Protein AF-A0AAV5G169-F1 (afdb_monomer)

Secondary structure (DSSP, 8-state):
-HHHHHHHHTTPPP---TT-----PPPSSHHHHHHHHHHHHHHHHHHHHHHHHHHHH-TTS-HHHHHHIIIIIIIIIIIIHHHHHHIIIIIIHHHHHH-TT----HIIIIIHHHHHHHHHHHH-GGGGGGHHHHHHHHHHHHHHHHHHHHHHHHT-GGGG----PPPGGGSS-------PPPPPPP--TT--

Structure (mmCIF, N/CA/C/O backbone):
data_AF-A0AAV5G169-F1
#
_entry.id   AF-A0AAV5G169-F1
#
loop_
_atom_site.group_PDB
_atom_site.id
_atom_site.type_symbol
_atom_site.label_atom_id
_atom_site.label_alt_id
_atom_site.label_comp_id
_atom_site.label_asym_id
_atom_site.label_entity_id
_atom_site.label_seq_id
_atom_site.pdbx_PDB_ins_code
_atom_site.Cartn_x
_atom_site.Cartn_y
_atom_site.Cartn_z
_atom_site.occupancy
_atom_site.B_iso_or_equiv
_atom_site.auth_seq_id
_atom_site.auth_comp_id
_atom_site.auth_asym_id
_atom_site.auth_atom_id
_atom_site.pdbx_PDB_model_num
ATOM 1 N N . MET A 1 1 ? -11.651 7.728 3.350 1.00 81.00 1 MET A N 1
ATOM 2 C CA . MET A 1 1 ? -11.107 6.886 4.443 1.00 81.00 1 MET A CA 1
ATOM 3 C C . MET A 1 1 ? -11.179 7.582 5.790 1.00 81.00 1 MET A C 1
ATOM 5 O O . MET A 1 1 ? -11.640 6.937 6.716 1.00 81.00 1 MET A O 1
ATOM 9 N N . ASP A 1 2 ? -10.799 8.860 5.900 1.00 87.75 2 ASP A N 1
ATOM 10 C CA . ASP A 1 2 ? -10.845 9.614 7.168 1.00 87.75 2 ASP A CA 1
ATOM 11 C C . ASP A 1 2 ? -12.178 9.485 7.926 1.00 87.75 2 ASP A C 1
ATOM 13 O O . ASP A 1 2 ? -12.220 8.964 9.039 1.00 87.75 2 ASP A O 1
ATOM 17 N N . LEU A 1 3 ? -13.288 9.816 7.259 1.00 90.19 3 LEU A N 1
ATOM 18 C CA . LEU A 1 3 ? -14.629 9.703 7.835 1.00 90.19 3 LEU A CA 1
ATOM 19 C C . LEU A 1 3 ? -14.952 8.290 8.346 1.00 90.19 3 LEU A C 1
ATOM 21 O O . LEU A 1 3 ? -15.559 8.142 9.401 1.00 90.19 3 LEU A O 1
ATOM 25 N N . ALA A 1 4 ? -14.524 7.249 7.627 1.00 88.88 4 ALA A N 1
ATOM 26 C CA . ALA A 1 4 ? -14.764 5.866 8.032 1.00 88.88 4 ALA A CA 1
ATOM 27 C C . ALA A 1 4 ? -14.002 5.516 9.319 1.00 88.88 4 ALA A C 1
ATOM 29 O O . ALA A 1 4 ? -14.550 4.846 10.188 1.00 88.88 4 ALA A O 1
ATOM 30 N N . VAL A 1 5 ? -12.770 6.012 9.481 1.00 87.38 5 VAL A N 1
ATOM 31 C CA . VAL A 1 5 ? -11.992 5.834 10.716 1.00 87.38 5 VAL A CA 1
ATOM 32 C C . VAL A 1 5 ? -12.675 6.565 11.871 1.00 87.38 5 VAL A C 1
ATOM 34 O O . VAL A 1 5 ? -12.911 5.962 12.913 1.00 87.38 5 VAL A O 1
ATOM 37 N N . ARG A 1 6 ? -13.082 7.825 11.678 1.00 90.50 6 ARG A N 1
ATOM 38 C CA . ARG A 1 6 ? -13.793 8.611 12.703 1.00 90.50 6 ARG A CA 1
ATOM 39 C C . ARG A 1 6 ? -15.128 7.980 13.108 1.00 90.50 6 ARG A C 1
ATOM 41 O O . ARG A 1 6 ? -15.436 7.901 14.294 1.00 90.50 6 ARG A O 1
ATOM 48 N N . ALA A 1 7 ? -15.908 7.490 12.147 1.00 91.56 7 ALA A N 1
ATOM 49 C CA . ALA A 1 7 ? -17.153 6.777 12.418 1.00 91.56 7 ALA A CA 1
ATOM 50 C C . ALA A 1 7 ? -16.898 5.450 13.159 1.00 91.56 7 ALA A C 1
ATOM 52 O O . ALA A 1 7 ? -17.589 5.158 14.135 1.00 91.56 7 ALA A O 1
ATOM 53 N N . ALA A 1 8 ? -15.857 4.695 12.784 1.00 88.12 8 ALA A N 1
ATOM 54 C CA . ALA A 1 8 ? -15.452 3.489 13.510 1.00 88.12 8 ALA A CA 1
ATOM 55 C C . ALA A 1 8 ? -15.095 3.789 14.978 1.00 88.12 8 ALA A C 1
ATOM 57 O O . ALA A 1 8 ? -15.501 3.048 15.873 1.00 88.12 8 ALA A O 1
ATOM 58 N N . LEU A 1 9 ? -14.385 4.895 15.239 1.00 88.50 9 LEU A N 1
ATOM 59 C CA . LEU A 1 9 ? -14.029 5.327 16.597 1.00 88.50 9 LEU A CA 1
ATOM 60 C C . LEU A 1 9 ? -15.248 5.721 17.446 1.00 88.50 9 LEU A C 1
ATOM 62 O O . LEU A 1 9 ? -15.210 5.567 18.663 1.00 88.50 9 LEU A O 1
ATOM 66 N N . LYS A 1 10 ? -16.337 6.166 16.807 1.00 89.62 10 LYS A N 1
ATOM 67 C CA . LYS A 1 10 ? -17.641 6.437 17.439 1.00 89.62 10 LYS A CA 1
ATOM 68 C C . LYS A 1 10 ? -18.527 5.187 17.580 1.00 89.62 10 LYS A C 1
ATOM 70 O O . LYS A 1 10 ? -19.703 5.308 17.903 1.00 89.62 10 LYS A O 1
ATOM 75 N N . GLY A 1 11 ? -18.004 3.992 17.293 1.00 87.75 11 GLY A N 1
ATOM 76 C CA . GLY A 1 11 ? -18.730 2.729 17.458 1.00 87.75 11 GLY A CA 1
ATOM 77 C C . GLY A 1 11 ? -19.680 2.358 16.313 1.00 87.75 11 GLY A C 1
ATOM 78 O O . GLY A 1 11 ? -20.461 1.417 16.460 1.00 87.75 11 GLY A O 1
ATOM 79 N N . TRP A 1 12 ? -19.614 3.047 15.168 1.00 90.75 12 TRP A N 1
ATOM 80 C CA . TRP A 1 12 ? -20.438 2.711 14.005 1.00 90.75 12 TRP A CA 1
ATOM 81 C C . TRP A 1 12 ? -20.042 1.352 13.420 1.00 90.75 12 TRP A C 1
ATOM 83 O O . TRP A 1 12 ? -18.863 0.991 13.365 1.00 90.75 12 TRP A O 1
ATOM 93 N N . LYS A 1 13 ? -21.042 0.599 12.951 1.00 88.44 13 LYS A N 1
ATOM 94 C CA . LYS A 1 13 ? -20.857 -0.698 12.289 1.00 88.44 13 LYS A CA 1
ATOM 95 C C . LYS A 1 13 ? -21.023 -0.528 10.783 1.00 88.44 13 LYS A C 1
ATOM 97 O O . LYS A 1 13 ? -22.023 0.017 10.327 1.00 88.44 13 LYS A O 1
ATOM 102 N N . PHE A 1 14 ? -20.051 -1.014 10.018 1.00 89.62 14 PHE A N 1
ATOM 103 C CA . PHE A 1 14 ? -20.092 -0.983 8.557 1.00 89.62 14 PHE A CA 1
ATOM 104 C C . PHE A 1 14 ? -20.657 -2.298 8.025 1.00 89.62 14 PHE A C 1
ATOM 106 O O . PHE A 1 14 ? -20.202 -3.370 8.423 1.00 89.62 14 PHE A O 1
ATOM 113 N N . ILE A 1 15 ? -21.624 -2.209 7.113 1.00 91.00 15 ILE A N 1
ATOM 114 C CA . ILE A 1 15 ? -22.191 -3.355 6.398 1.00 91.00 15 ILE A CA 1
ATOM 115 C C . ILE A 1 15 ? -21.773 -3.231 4.934 1.00 91.00 15 ILE A C 1
ATOM 117 O O . ILE A 1 15 ? -22.035 -2.214 4.293 1.00 91.00 15 ILE A O 1
ATOM 121 N N . TYR A 1 16 ? -21.096 -4.254 4.410 1.00 89.06 16 TYR A N 1
ATOM 122 C CA . TYR A 1 16 ? -20.703 -4.311 3.005 1.00 89.06 16 TYR A CA 1
ATOM 123 C C . TYR A 1 16 ? -21.785 -5.022 2.187 1.00 89.06 16 TYR A C 1
ATOM 125 O O . TYR A 1 16 ? -22.049 -6.205 2.391 1.00 89.06 16 TYR A O 1
ATOM 133 N N . LEU A 1 17 ? -22.402 -4.300 1.252 1.00 89.50 17 LEU A N 1
ATOM 134 C CA . LEU A 1 17 ? -23.408 -4.832 0.334 1.00 89.50 17 LEU A CA 1
ATOM 135 C C . LEU A 1 17 ? -22.745 -5.227 -0.993 1.00 89.50 17 LEU A C 1
ATOM 137 O O . LEU A 1 17 ? -22.706 -4.436 -1.931 1.00 89.50 17 LEU A O 1
ATOM 141 N N . GLY A 1 18 ? -22.231 -6.458 -1.083 1.00 84.50 18 GLY A N 1
ATOM 142 C CA . GLY A 1 18 ? -21.546 -6.962 -2.289 1.00 84.50 18 GLY A CA 1
ATOM 143 C C . GLY A 1 18 ? -22.445 -7.139 -3.523 1.00 84.50 18 GLY A C 1
ATOM 144 O O . GLY A 1 18 ? -21.954 -7.313 -4.636 1.00 84.50 18 GLY A O 1
ATOM 145 N N . ASP A 1 19 ? -23.760 -7.079 -3.327 1.00 86.69 19 ASP A N 1
ATOM 146 C CA . ASP A 1 19 ? -24.772 -7.203 -4.376 1.00 86.69 19 ASP A CA 1
ATOM 147 C C . ASP A 1 19 ? -24.986 -5.906 -5.175 1.00 86.69 19 ASP A C 1
ATOM 149 O O . ASP A 1 19 ? -25.531 -5.945 -6.282 1.00 86.69 19 ASP A O 1
ATOM 153 N N . VAL A 1 20 ? -24.594 -4.758 -4.613 1.00 86.44 20 VAL A N 1
ATOM 154 C CA . VAL A 1 20 ? -24.803 -3.443 -5.225 1.00 86.44 20 VAL A CA 1
ATOM 155 C C . VAL A 1 20 ? -23.654 -3.147 -6.181 1.00 86.44 20 VAL A C 1
ATOM 157 O O . VAL A 1 20 ? -22.485 -3.180 -5.799 1.00 86.44 20 VAL A O 1
ATOM 160 N N . ARG A 1 21 ? -23.989 -2.842 -7.438 1.00 83.06 21 ARG A N 1
ATOM 161 C CA . ARG A 1 21 ? -23.019 -2.531 -8.491 1.00 83.06 21 ARG A CA 1
ATOM 162 C C . ARG A 1 21 ? -23.161 -1.082 -8.931 1.00 83.06 21 ARG A C 1
ATOM 164 O O . ARG A 1 21 ? -24.258 -0.620 -9.228 1.00 83.06 21 ARG A O 1
ATOM 171 N N . VAL A 1 22 ? -22.030 -0.393 -9.015 1.00 83.12 22 VAL A N 1
ATOM 172 C CA . VAL A 1 22 ? -21.933 0.990 -9.489 1.00 83.12 22 VAL A CA 1
ATOM 173 C C . VAL A 1 22 ? -20.977 1.013 -10.674 1.00 83.12 22 VAL A C 1
ATOM 175 O O . VAL A 1 22 ? -19.947 0.336 -10.647 1.00 83.12 22 VAL A O 1
ATOM 178 N N . LYS A 1 23 ? -21.322 1.764 -11.725 1.00 82.06 23 LYS A N 1
ATOM 179 C CA . LYS A 1 23 ? -20.416 1.991 -12.856 1.00 82.06 23 LYS A CA 1
ATOM 180 C C . LYS A 1 23 ? -19.175 2.727 -12.343 1.00 82.06 23 LYS A C 1
ATOM 182 O O . LYS A 1 23 ? -19.293 3.774 -11.713 1.00 82.06 23 LYS A O 1
ATOM 187 N N . SER A 1 24 ? -17.997 2.165 -12.590 1.00 79.12 24 SER A N 1
ATOM 188 C CA . SER A 1 24 ? -16.721 2.788 -12.242 1.00 79.12 24 SER A CA 1
ATOM 189 C C . SER A 1 24 ? -15.933 3.035 -13.514 1.00 79.12 24 SER A C 1
ATOM 191 O O . SER A 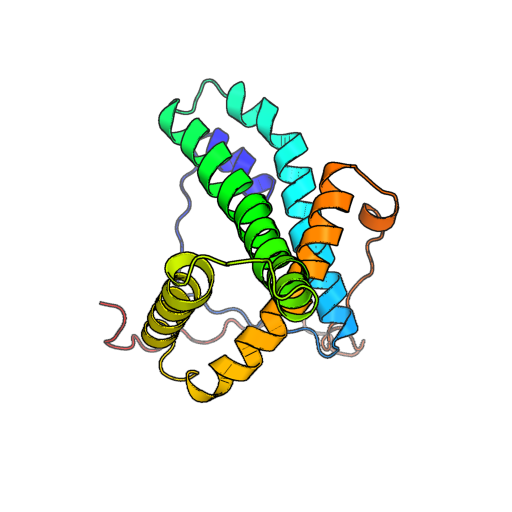1 24 ? -15.782 2.132 -14.330 1.00 79.12 24 SER A O 1
ATOM 193 N N . GLU A 1 25 ? -15.394 4.240 -13.649 1.00 81.12 25 GLU A N 1
ATOM 194 C CA . GLU A 1 25 ? -14.410 4.552 -14.680 1.00 81.12 25 GLU A CA 1
ATOM 195 C C . GLU A 1 25 ? -13.006 4.273 -14.140 1.00 81.12 25 GLU A C 1
ATOM 197 O O . GLU A 1 25 ? -12.692 4.600 -12.990 1.00 81.12 25 GLU A O 1
ATOM 202 N N . LEU A 1 26 ? -12.170 3.654 -14.970 1.00 83.00 26 LEU A N 1
ATOM 203 C CA . LEU A 1 26 ? -10.739 3.511 -14.719 1.00 83.00 26 LEU A CA 1
ATOM 204 C C . LEU A 1 26 ? -9.985 4.652 -15.421 1.00 83.00 26 LEU A C 1
ATOM 206 O O . LEU A 1 26 ? -10.486 5.183 -16.415 1.00 83.00 26 LEU A O 1
ATOM 210 N N . PRO A 1 27 ? -8.792 5.040 -14.937 1.00 85.38 27 PRO A N 1
ATOM 211 C CA . PRO A 1 27 ? -7.956 6.005 -15.641 1.00 85.38 27 PRO A CA 1
ATOM 212 C C . PRO A 1 27 ? -7.652 5.517 -17.060 1.00 85.38 27 PRO A C 1
ATOM 214 O O . PRO A 1 27 ? -7.187 4.394 -17.241 1.00 85.38 27 PRO A O 1
ATOM 217 N N . SER A 1 28 ? -7.897 6.368 -18.056 1.00 82.62 28 SER A N 1
ATOM 218 C CA . SER A 1 28 ? -7.636 6.061 -19.468 1.00 82.62 28 SER A CA 1
ATOM 219 C C . SER A 1 28 ? -6.163 6.212 -19.856 1.00 82.62 28 SER A C 1
ATOM 221 O O . SER A 1 28 ? -5.746 5.698 -20.890 1.00 82.62 28 SER A O 1
ATOM 223 N N . THR A 1 29 ? -5.365 6.900 -19.034 1.00 87.94 29 THR A N 1
ATOM 224 C CA . THR A 1 29 ? -3.937 7.140 -19.270 1.00 87.94 29 THR A CA 1
ATOM 225 C C . THR A 1 29 ? -3.085 6.620 -18.116 1.00 87.94 29 THR A C 1
ATOM 227 O O . THR A 1 29 ? -3.495 6.644 -16.950 1.00 87.94 29 THR A O 1
ATOM 230 N N . TYR A 1 30 ? -1.860 6.190 -18.435 1.00 87.62 30 TYR A N 1
ATOM 231 C CA . TYR A 1 30 ? -0.876 5.767 -17.434 1.00 87.62 30 TYR A CA 1
ATOM 232 C C . TYR A 1 30 ? -0.561 6.887 -16.435 1.00 87.62 30 TYR A C 1
ATOM 234 O O . TYR A 1 30 ? -0.518 6.656 -15.229 1.00 87.62 30 TYR A O 1
ATOM 242 N N . GLU A 1 31 ? -0.425 8.123 -16.918 1.00 86.69 31 GLU A N 1
ATOM 243 C CA . GLU A 1 31 ? -0.180 9.281 -16.058 1.00 86.69 31 GLU A CA 1
ATOM 244 C C . GLU A 1 31 ? -1.327 9.502 -15.058 1.00 86.69 31 GLU A C 1
ATOM 246 O O . GLU A 1 31 ? -1.083 9.660 -13.861 1.00 86.69 31 GLU A O 1
ATOM 251 N N . GLY A 1 32 ? -2.583 9.421 -15.515 1.00 87.38 32 GLY A N 1
ATOM 252 C CA . GLY A 1 32 ? -3.753 9.534 -14.643 1.00 87.38 32 GLY A CA 1
ATOM 253 C C . GLY A 1 32 ? -3.806 8.426 -13.589 1.00 87.38 32 GLY A C 1
ATOM 254 O O . GLY A 1 32 ? -4.150 8.680 -12.432 1.00 87.38 32 GLY A O 1
ATOM 255 N N . TYR A 1 33 ? -3.399 7.209 -13.955 1.00 89.38 33 TYR A N 1
ATOM 256 C CA . TYR A 1 33 ? -3.264 6.104 -13.010 1.00 89.38 33 TYR A CA 1
ATOM 257 C C . TYR A 1 33 ? -2.173 6.364 -11.959 1.00 89.38 33 TYR A C 1
ATOM 259 O O . TYR A 1 33 ? -2.428 6.211 -10.761 1.00 89.38 33 TYR A O 1
ATOM 267 N N . CYS A 1 34 ? -0.984 6.813 -12.368 1.00 89.81 34 CYS A N 1
ATOM 268 C CA . CYS A 1 34 ? 0.109 7.146 -11.453 1.00 89.81 34 CYS A CA 1
ATOM 26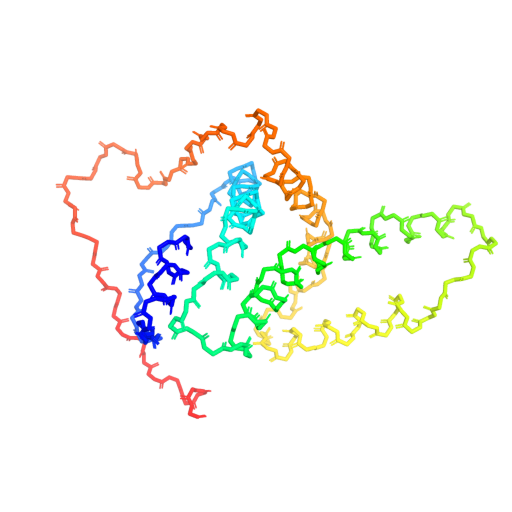9 C C . CYS A 1 34 ? -0.274 8.264 -10.478 1.00 89.81 34 CYS A C 1
ATOM 271 O O . CYS A 1 34 ? -0.019 8.144 -9.279 1.00 89.81 34 CYS A O 1
ATOM 273 N N . GLN A 1 35 ? -0.953 9.310 -10.955 1.00 88.75 35 GLN A N 1
ATOM 274 C CA . GLN A 1 35 ? -1.479 10.384 -10.107 1.00 88.75 35 GLN A CA 1
ATOM 275 C C . GLN A 1 35 ? -2.514 9.860 -9.100 1.00 88.75 35 GLN A C 1
ATOM 277 O O . GLN A 1 35 ? -2.491 10.228 -7.922 1.00 88.75 35 GLN A O 1
ATOM 282 N N . GLN A 1 36 ? -3.410 8.963 -9.522 1.00 89.00 36 GLN A N 1
ATOM 283 C CA . GLN A 1 36 ? -4.396 8.356 -8.627 1.00 89.00 36 GLN A CA 1
ATOM 284 C C . GLN A 1 36 ? -3.729 7.500 -7.542 1.00 89.00 36 GLN A C 1
ATOM 286 O O . GLN A 1 36 ? -4.071 7.612 -6.362 1.00 89.00 36 GLN A O 1
ATOM 291 N N . GLN A 1 37 ? -2.743 6.688 -7.917 1.00 90.19 37 GLN A N 1
ATOM 292 C CA . GLN A 1 37 ? -1.969 5.866 -6.986 1.00 90.19 37 GLN A CA 1
ATOM 293 C C . GLN A 1 37 ? -1.159 6.720 -6.012 1.00 90.19 37 GLN A C 1
ATOM 295 O O . GLN A 1 37 ? -1.152 6.427 -4.815 1.00 90.19 37 GLN A O 1
ATOM 300 N N . PHE A 1 38 ? -0.554 7.809 -6.496 1.00 89.69 38 PHE A N 1
ATOM 301 C CA . PHE A 1 38 ? 0.127 8.785 -5.652 1.00 89.69 38 PHE A CA 1
ATOM 302 C C . PHE A 1 38 ? -0.830 9.330 -4.591 1.00 89.69 38 PHE A C 1
ATOM 304 O O . PHE A 1 38 ? -0.545 9.234 -3.402 1.00 89.69 38 PHE A O 1
ATOM 311 N N . ARG A 1 39 ? -2.018 9.794 -4.995 1.00 88.69 39 ARG A N 1
ATOM 312 C CA . ARG A 1 39 ? -3.038 10.329 -4.078 1.00 88.69 39 ARG A CA 1
ATOM 313 C C . ARG A 1 39 ? -3.534 9.303 -3.062 1.00 88.69 39 ARG A C 1
ATOM 315 O O . ARG A 1 39 ? -3.781 9.646 -1.907 1.00 88.69 39 ARG A O 1
ATOM 322 N N . TRP A 1 40 ? -3.703 8.046 -3.466 1.00 87.88 40 TRP A N 1
ATOM 323 C CA . TRP A 1 40 ? -4.129 6.982 -2.555 1.00 87.88 40 TRP A CA 1
ATOM 324 C C . TRP A 1 40 ? -3.065 6.646 -1.515 1.00 87.88 40 TRP A C 1
ATOM 326 O O . TRP A 1 40 ? -3.391 6.501 -0.335 1.00 87.88 40 TRP A O 1
ATOM 336 N N . ALA A 1 41 ? -1.809 6.530 -1.942 1.00 89.00 41 ALA A N 1
ATOM 337 C CA . ALA A 1 41 ? -0.697 6.224 -1.056 1.00 89.00 41 ALA A CA 1
ATOM 338 C C . ALA A 1 41 ? -0.401 7.402 -0.114 1.00 89.00 41 ALA A C 1
ATOM 340 O O . ALA A 1 41 ? -0.440 7.225 1.106 1.00 89.00 41 ALA A O 1
ATOM 341 N N . SER A 1 42 ? -0.229 8.611 -0.654 1.00 89.06 42 SER A N 1
ATOM 342 C CA . SER A 1 42 ? 0.076 9.815 0.124 1.00 89.06 42 SER A CA 1
ATOM 343 C C . SER A 1 42 ? -1.060 10.201 1.074 1.00 89.06 42 SER A C 1
ATOM 345 O O . SER A 1 42 ? -0.827 10.468 2.253 1.00 89.06 42 SER A O 1
ATOM 347 N N . GLY A 1 43 ? -2.314 10.116 0.615 1.00 88.38 43 GLY A N 1
ATOM 348 C CA . GLY A 1 43 ? -3.491 10.356 1.446 1.00 88.38 43 GLY A CA 1
ATOM 349 C C . GLY A 1 43 ? -3.603 9.369 2.607 1.00 88.38 43 GLY A C 1
ATOM 350 O O . GLY A 1 43 ? -3.982 9.757 3.710 1.00 88.38 43 GLY A O 1
ATOM 351 N N . SER A 1 44 ? -3.238 8.100 2.394 1.00 86.50 44 SER A N 1
ATOM 352 C CA . SER A 1 44 ? -3.236 7.101 3.467 1.00 86.50 44 SER A CA 1
ATOM 353 C C . SER A 1 44 ? -2.120 7.321 4.494 1.00 86.50 44 SER A C 1
ATOM 355 O O . SER A 1 44 ? -2.364 7.138 5.687 1.00 86.50 44 SER A O 1
ATOM 357 N N . ALA A 1 45 ? -0.939 7.771 4.059 1.00 87.25 45 ALA A N 1
ATOM 358 C CA . ALA A 1 45 ? 0.180 8.093 4.942 1.00 87.25 45 ALA A CA 1
ATOM 359 C C . ALA A 1 45 ? -0.099 9.342 5.795 1.00 87.25 45 ALA A C 1
ATOM 361 O O . ALA A 1 45 ? 0.095 9.315 7.010 1.00 87.25 45 ALA A O 1
ATOM 362 N N . ASN A 1 46 ? -0.659 10.398 5.196 1.00 88.12 46 ASN A N 1
ATOM 363 C CA . ASN A 1 46 ? -1.074 11.578 5.955 1.00 88.12 46 ASN A CA 1
ATOM 364 C C . ASN A 1 46 ? -2.206 11.239 6.940 1.00 88.12 46 ASN A C 1
ATOM 366 O O . ASN A 1 46 ? -2.196 11.659 8.097 1.00 88.12 46 ASN A O 1
ATOM 370 N N . LEU A 1 47 ? -3.171 10.416 6.510 1.00 88.12 47 LEU A N 1
ATOM 371 C CA . LEU A 1 47 ? -4.246 9.962 7.388 1.00 88.12 47 LEU A CA 1
ATOM 372 C C . LEU A 1 47 ? -3.710 9.193 8.597 1.00 88.12 47 LEU A C 1
ATOM 374 O O . LEU A 1 47 ? -4.200 9.401 9.703 1.00 88.12 47 LEU A O 1
ATOM 378 N N . PHE A 1 48 ? -2.708 8.331 8.402 1.00 87.38 48 PHE A N 1
ATOM 379 C CA . PHE A 1 48 ? -2.043 7.644 9.505 1.00 87.38 48 PHE A CA 1
ATOM 380 C C . PHE A 1 48 ? -1.472 8.647 10.510 1.00 87.38 48 PHE A C 1
ATOM 382 O O . PHE A 1 48 ? -1.809 8.573 11.690 1.00 87.38 48 PHE A O 1
ATOM 389 N N . ARG A 1 49 ? -0.692 9.633 10.051 1.00 85.81 49 ARG A N 1
ATOM 390 C CA . ARG A 1 49 ? -0.129 10.676 10.921 1.00 85.81 49 ARG A CA 1
ATOM 391 C C . ARG A 1 49 ? -1.213 11.425 11.704 1.00 85.81 49 ARG A C 1
ATOM 393 O O . ARG A 1 49 ? -1.106 11.539 12.921 1.00 85.81 49 ARG A O 1
ATOM 400 N N . LYS A 1 50 ? -2.276 11.876 11.030 1.00 87.56 50 LYS A N 1
ATOM 401 C CA . LYS A 1 50 ? -3.369 12.647 11.652 1.00 87.56 50 LYS A CA 1
ATOM 402 C C . LYS A 1 50 ? -4.193 11.822 12.642 1.00 87.56 50 LYS A C 1
ATOM 404 O O . LYS A 1 50 ? -4.503 12.292 13.731 1.00 87.56 50 LYS A O 1
ATOM 409 N N . MET A 1 51 ? -4.532 10.586 12.284 1.00 87.69 51 MET A N 1
ATOM 410 C CA . MET A 1 51 ? -5.461 9.769 13.068 1.00 87.69 51 MET A CA 1
ATOM 411 C C . MET A 1 51 ? -4.792 8.934 14.154 1.00 87.69 51 MET A C 1
ATOM 413 O O . MET A 1 51 ? -5.498 8.461 15.038 1.00 87.69 51 MET A O 1
ATOM 417 N N . THR A 1 52 ? -3.469 8.741 14.136 1.00 87.00 52 THR A N 1
ATOM 418 C CA . THR A 1 52 ? -2.792 7.899 15.141 1.00 87.00 52 THR A CA 1
ATOM 419 C C . THR A 1 52 ? -3.082 8.385 16.559 1.00 87.00 52 THR A C 1
ATOM 421 O O . THR A 1 52 ? -3.486 7.592 17.408 1.00 87.00 52 THR A O 1
ATOM 424 N N . TRP A 1 53 ? -2.973 9.694 16.803 1.00 87.56 53 TRP A N 1
ATOM 425 C CA . TRP A 1 53 ? -3.264 10.265 18.118 1.00 87.56 53 TRP A CA 1
ATOM 426 C C . TRP A 1 53 ? -4.747 10.153 18.501 1.00 87.56 53 TRP A C 1
ATOM 428 O O . TRP A 1 53 ? -5.077 9.765 19.625 1.00 87.56 53 TRP A O 1
ATOM 438 N N . GLU A 1 54 ? -5.656 10.419 17.559 1.00 87.38 54 GLU A N 1
ATOM 439 C CA . GLU A 1 54 ? -7.102 10.291 17.783 1.00 87.38 54 GLU A CA 1
ATOM 440 C C . GLU A 1 54 ? -7.504 8.842 18.122 1.00 87.38 54 GLU A C 1
ATOM 442 O O . GLU A 1 54 ? -8.309 8.604 19.022 1.00 87.38 54 GLU A O 1
ATOM 447 N N . VAL A 1 55 ? -6.908 7.850 17.452 1.00 88.00 55 VAL A N 1
ATOM 448 C CA . VAL A 1 55 ? -7.171 6.424 17.709 1.00 88.00 55 VAL A CA 1
ATOM 449 C C . VAL A 1 55 ? -6.654 6.010 19.091 1.00 88.00 55 VAL A C 1
ATOM 451 O O . VAL A 1 55 ? -7.338 5.272 19.806 1.00 88.00 55 VAL A O 1
ATOM 454 N N . LEU A 1 56 ? -5.474 6.491 19.496 1.00 85.81 56 LEU A N 1
ATOM 455 C CA . LEU A 1 56 ? -4.902 6.195 20.813 1.00 85.81 56 LEU A CA 1
ATOM 456 C C . LEU A 1 56 ? -5.758 6.780 21.945 1.00 85.81 56 LEU A C 1
ATOM 458 O O . LEU A 1 56 ? -6.081 6.073 22.906 1.00 85.81 56 LEU A O 1
ATOM 462 N N . THR A 1 57 ? -6.200 8.029 21.797 1.00 87.12 57 THR A N 1
ATOM 463 C CA . THR A 1 57 ? -6.968 8.769 22.815 1.00 87.12 57 THR A CA 1
ATOM 464 C C . THR A 1 57 ? -8.456 8.403 22.876 1.00 87.12 57 THR A C 1
ATOM 466 O O . THR A 1 57 ? -9.115 8.682 23.880 1.00 87.12 57 THR A O 1
ATOM 469 N N . ALA A 1 58 ? -9.003 7.716 21.868 1.00 87.38 58 ALA A N 1
ATOM 470 C CA . ALA A 1 58 ? -10.416 7.335 21.821 1.00 87.38 58 ALA A CA 1
ATOM 471 C C . ALA A 1 58 ? -10.832 6.417 22.992 1.00 87.38 58 ALA A C 1
ATOM 473 O O . ALA A 1 58 ? -10.512 5.231 23.013 1.00 87.38 58 ALA A O 1
ATOM 474 N N . LYS A 1 59 ? -11.591 6.920 23.972 1.00 81.31 59 LYS A N 1
ATOM 475 C CA . LYS A 1 59 ? -12.003 6.131 25.157 1.00 81.31 59 LYS A CA 1
ATOM 476 C C . LYS A 1 59 ? -13.031 5.031 24.853 1.00 81.31 59 LYS A C 1
ATOM 478 O O . LYS A 1 59 ? -13.110 4.054 25.584 1.00 81.31 59 LYS A O 1
ATOM 483 N N . GLN A 1 60 ? -13.796 5.172 23.770 1.00 81.00 60 GLN A N 1
ATOM 484 C C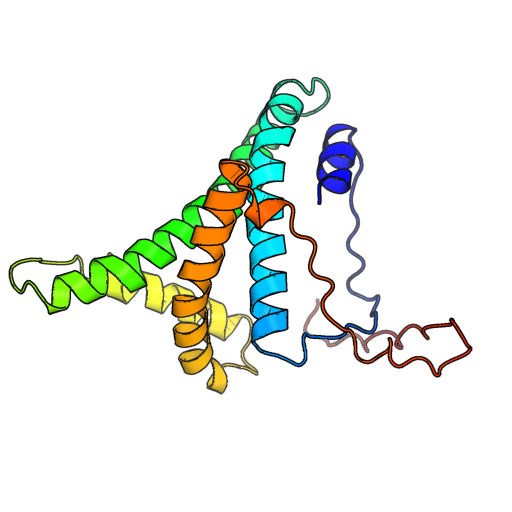A . GLN A 1 60 ? -14.931 4.296 23.440 1.00 81.00 60 GLN A CA 1
ATOM 485 C C . GLN A 1 60 ? -14.540 2.989 22.723 1.00 81.00 60 GLN A C 1
ATOM 487 O O . GLN A 1 60 ? -15.394 2.143 22.467 1.00 81.00 60 GLN A O 1
ATOM 492 N N . VAL A 1 61 ? -13.258 2.800 22.387 1.00 84.44 61 VAL A N 1
ATOM 493 C CA . VAL A 1 61 ? -12.781 1.654 21.600 1.00 84.44 61 VAL A CA 1
ATOM 494 C C . VAL A 1 61 ? -11.892 0.753 22.453 1.00 84.44 61 VAL A C 1
ATOM 496 O O . VAL A 1 61 ? -10.957 1.223 23.098 1.00 84.44 61 VAL A O 1
ATOM 499 N N . SER A 1 62 ? -12.144 -0.559 22.412 1.00 87.31 62 SER A N 1
ATOM 500 C CA . SER A 1 62 ? -11.322 -1.559 23.106 1.00 87.31 62 SER A CA 1
ATOM 501 C C . SER A 1 62 ? -9.842 -1.462 22.689 1.00 87.31 62 SER A C 1
ATOM 503 O O . SER A 1 62 ? -9.585 -1.325 21.48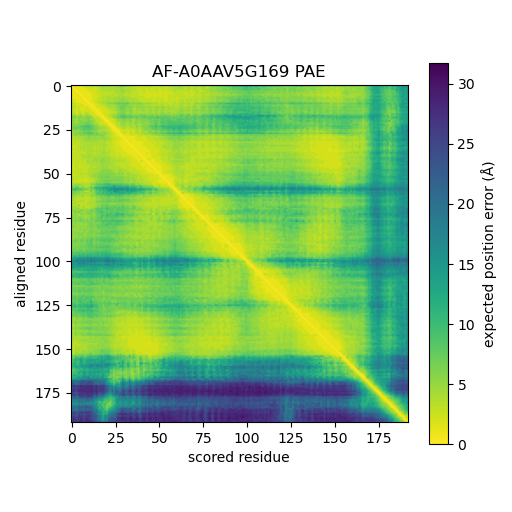5 1.00 87.31 62 SER A O 1
ATOM 505 N N . PRO A 1 63 ? -8.875 -1.642 23.608 1.00 85.56 63 PRO A N 1
ATOM 506 C CA . PRO A 1 63 ? -7.442 -1.568 23.303 1.00 85.56 63 PRO A CA 1
ATOM 507 C C . PRO A 1 63 ? -7.004 -2.457 22.130 1.00 85.56 63 PRO A C 1
ATOM 509 O O . PRO A 1 63 ? -6.245 -2.017 21.270 1.00 85.56 63 PRO A O 1
ATOM 512 N N . LEU A 1 64 ? -7.563 -3.668 22.021 1.00 87.19 64 LEU A N 1
ATOM 513 C CA . LEU A 1 64 ? -7.255 -4.603 20.934 1.00 87.19 64 LEU A CA 1
ATOM 514 C C . LEU A 1 64 ? -7.642 -4.056 19.549 1.00 87.19 64 LEU A C 1
ATOM 516 O O . LEU A 1 64 ? -6.876 -4.164 18.594 1.00 87.19 64 LEU A O 1
ATOM 520 N N . LYS A 1 65 ? -8.8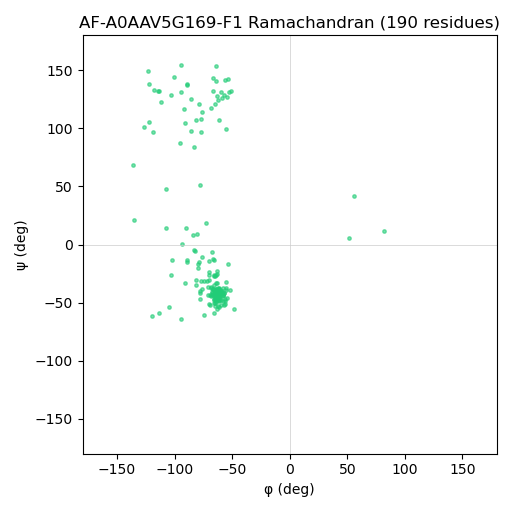14 -3.417 19.434 1.00 85.50 65 LYS A N 1
ATOM 521 C CA . LYS A 1 65 ? -9.256 -2.781 18.180 1.00 85.50 65 LYS A CA 1
ATOM 522 C C . LYS A 1 65 ? -8.373 -1.593 17.807 1.00 85.50 65 LYS A C 1
ATOM 524 O O . LYS A 1 65 ? -8.067 -1.433 16.631 1.00 85.50 65 LYS A O 1
ATOM 529 N N . LYS A 1 66 ? -7.928 -0.797 18.786 1.00 87.25 66 LYS A N 1
ATOM 530 C CA . LYS A 1 66 ? -6.978 0.302 18.543 1.00 87.25 66 LYS A CA 1
ATOM 531 C C . LYS A 1 66 ? -5.663 -0.224 17.988 1.00 87.25 66 LYS A C 1
ATOM 533 O O . LYS A 1 66 ? -5.197 0.268 16.963 1.00 87.25 66 LYS A O 1
ATOM 538 N N . PHE A 1 67 ? -5.112 -1.255 18.631 1.00 87.50 67 PHE A N 1
ATOM 539 C CA . PHE A 1 67 ? -3.894 -1.908 18.169 1.00 87.50 67 PHE A CA 1
ATOM 540 C C . PHE A 1 67 ? -4.068 -2.443 16.747 1.00 87.50 67 PHE A C 1
ATOM 542 O O . PHE A 1 67 ? -3.267 -2.126 15.878 1.00 87.50 67 PHE A O 1
ATOM 549 N N . TYR A 1 68 ? -5.161 -3.159 16.469 1.00 87.88 68 TYR A N 1
ATOM 550 C CA . TYR A 1 68 ? -5.454 -3.657 15.126 1.00 87.88 68 TYR A CA 1
ATOM 551 C C . TYR A 1 68 ? -5.546 -2.532 14.079 1.00 87.88 68 TYR A C 1
ATOM 553 O O . TYR A 1 68 ? -4.981 -2.655 12.991 1.00 87.88 68 TYR A O 1
ATOM 561 N N . MET A 1 69 ? -6.219 -1.421 14.394 1.00 85.38 69 MET A N 1
ATOM 562 C CA . MET A 1 69 ? -6.340 -0.280 13.482 1.00 85.38 69 MET A CA 1
ATOM 563 C C . MET A 1 69 ? -4.979 0.363 13.187 1.00 85.38 69 MET A C 1
ATOM 565 O O . MET A 1 69 ? -4.647 0.597 12.029 1.00 85.38 69 MET A O 1
ATOM 569 N N . ILE A 1 70 ? -4.166 0.623 14.208 1.00 86.12 70 ILE A N 1
ATOM 570 C CA . ILE A 1 70 ? -2.857 1.266 14.027 1.00 86.12 70 ILE A CA 1
ATOM 571 C C . ILE A 1 70 ? -1.881 0.307 13.339 1.00 86.12 70 ILE A C 1
ATOM 573 O O . ILE A 1 70 ? -1.279 0.653 12.325 1.00 86.12 70 ILE A O 1
ATOM 577 N N . TYR A 1 71 ? -1.756 -0.914 13.856 1.00 85.94 71 TYR A N 1
ATOM 578 C CA . TYR A 1 71 ? -0.783 -1.890 13.385 1.00 85.94 71 TYR A CA 1
ATOM 579 C C . TYR A 1 71 ? -1.182 -2.497 12.037 1.00 85.94 71 TYR A C 1
ATOM 581 O O . TYR A 1 71 ? -0.468 -2.350 11.050 1.00 85.94 71 TYR A O 1
ATOM 589 N N . SER A 1 72 ? -2.335 -3.161 11.953 1.00 81.19 72 SER A N 1
ATOM 590 C CA . SER A 1 72 ? -2.707 -3.913 10.749 1.00 81.19 72 SER A CA 1
ATOM 591 C C . SER A 1 72 ? -3.210 -3.001 9.628 1.00 81.19 72 SER A C 1
ATOM 593 O O . SER A 1 72 ? -2.785 -3.128 8.475 1.00 81.19 72 SER A O 1
ATOM 595 N N . PHE A 1 73 ? -4.115 -2.070 9.949 1.00 78.81 73 PHE A N 1
ATOM 596 C CA . PHE A 1 73 ? -4.792 -1.268 8.928 1.00 78.81 73 PHE A CA 1
ATOM 597 C C . PHE A 1 73 ? -3.921 -0.131 8.384 1.00 78.81 73 PHE A C 1
ATOM 599 O O . PHE A 1 73 ? -3.910 0.081 7.167 1.00 78.81 73 PHE A O 1
ATOM 606 N N . PHE A 1 74 ? -3.176 0.566 9.245 1.00 81.69 74 PHE A N 1
ATOM 607 C CA . PHE A 1 74 ? -2.279 1.634 8.814 1.00 81.69 74 PHE A CA 1
ATOM 608 C C . PHE A 1 74 ? -0.843 1.151 8.587 1.00 81.69 74 PHE A C 1
ATOM 610 O O . PHE A 1 74 ? -0.378 1.178 7.452 1.00 81.69 74 PHE A O 1
ATOM 617 N N . LEU A 1 75 ? -0.142 0.679 9.619 1.00 80.81 75 LEU A N 1
ATOM 618 C CA . LEU A 1 75 ? 1.301 0.443 9.534 1.00 80.81 75 LEU A CA 1
ATOM 619 C C . LEU A 1 75 ? 1.655 -0.678 8.545 1.00 80.81 75 LEU A C 1
ATOM 621 O O . LEU A 1 75 ? 2.350 -0.439 7.558 1.00 80.81 75 LEU A O 1
ATOM 625 N N . VAL A 1 76 ? 1.142 -1.890 8.761 1.00 83.44 76 VAL A N 1
ATOM 626 C CA . VAL A 1 76 ? 1.499 -3.062 7.951 1.00 83.44 76 VAL A CA 1
ATOM 627 C C . VAL A 1 76 ? 1.033 -2.890 6.509 1.00 83.44 76 VAL A C 1
ATOM 629 O O . VAL A 1 76 ? 1.822 -3.011 5.574 1.00 83.44 76 VAL A O 1
ATOM 632 N N . ARG A 1 77 ? -0.253 -2.582 6.314 1.00 78.88 77 ARG A N 1
ATOM 633 C CA . ARG A 1 77 ? -0.855 -2.552 4.977 1.00 78.88 77 ARG A CA 1
ATOM 634 C C . ARG A 1 77 ? -0.452 -1.332 4.148 1.00 78.88 77 ARG A C 1
ATOM 636 O O . ARG A 1 77 ? -0.428 -1.446 2.925 1.00 78.88 77 ARG A O 1
ATOM 643 N N . ARG A 1 78 ? -0.199 -0.169 4.764 1.00 78.94 78 ARG A N 1
ATOM 644 C CA . ARG A 1 78 ? 0.059 1.082 4.021 1.00 78.94 78 ARG A CA 1
ATOM 645 C C . ARG A 1 78 ? 1.524 1.481 3.972 1.00 78.94 78 ARG A C 1
ATOM 647 O O . ARG A 1 78 ? 1.897 2.146 3.014 1.00 78.94 78 ARG A O 1
ATOM 654 N N . VAL A 1 79 ? 2.331 1.076 4.952 1.00 77.06 79 VAL A N 1
ATOM 655 C CA . VAL A 1 79 ? 3.745 1.468 5.037 1.00 77.06 79 VAL A CA 1
ATOM 656 C C . VAL A 1 79 ? 4.652 0.260 4.847 1.00 77.06 79 VAL A C 1
ATOM 658 O O . VAL A 1 79 ? 5.422 0.227 3.896 1.00 77.06 79 VAL A O 1
ATOM 661 N N . VAL A 1 80 ? 4.541 -0.765 5.694 1.00 82.50 80 VAL A N 1
ATOM 662 C CA . VAL A 1 80 ? 5.503 -1.880 5.697 1.00 82.50 80 VAL A CA 1
ATOM 663 C C . VAL A 1 80 ? 5.431 -2.689 4.406 1.00 82.50 80 VAL A C 1
ATOM 665 O O . VAL A 1 80 ? 6.460 -2.896 3.776 1.00 82.50 80 VAL A O 1
ATOM 668 N N . ALA A 1 81 ? 4.242 -3.121 3.978 1.00 81.94 81 ALA A N 1
ATOM 669 C CA . ALA A 1 81 ? 4.120 -3.990 2.809 1.00 81.94 81 ALA A CA 1
ATOM 670 C C . ALA A 1 81 ? 4.649 -3.338 1.509 1.00 81.94 81 ALA A C 1
ATOM 672 O O . ALA A 1 81 ? 5.463 -3.974 0.838 1.00 81.94 81 ALA A O 1
ATOM 673 N N . PRO A 1 82 ? 4.288 -2.082 1.161 1.00 79.50 82 PRO A N 1
ATOM 674 C CA . PRO A 1 82 ? 4.872 -1.411 -0.002 1.00 79.50 82 PRO A CA 1
ATOM 675 C C . PRO A 1 82 ? 6.380 -1.156 0.129 1.00 79.50 82 PRO A C 1
ATOM 677 O O . PRO A 1 82 ? 7.100 -1.335 -0.849 1.00 79.50 82 PRO A O 1
ATOM 680 N N . THR A 1 83 ? 6.869 -0.778 1.317 1.00 82.00 83 THR A N 1
ATOM 681 C CA . THR A 1 83 ? 8.301 -0.524 1.552 1.00 82.00 83 THR A CA 1
ATOM 682 C C . THR A 1 83 ? 9.129 -1.794 1.410 1.00 82.00 83 THR A C 1
ATOM 684 O O . THR A 1 83 ? 10.138 -1.785 0.715 1.00 82.00 83 THR A O 1
ATOM 687 N N . VAL A 1 84 ? 8.697 -2.900 2.022 1.00 84.31 84 VAL A N 1
ATOM 688 C CA . VAL A 1 84 ? 9.387 -4.194 1.919 1.00 84.31 84 VAL A CA 1
ATOM 689 C C . VAL A 1 84 ? 9.414 -4.667 0.470 1.00 84.31 84 VAL A C 1
ATOM 691 O O . VAL A 1 84 ? 10.467 -5.079 -0.008 1.00 84.31 84 VAL A O 1
ATOM 694 N N . ALA A 1 85 ? 8.293 -4.555 -0.249 1.00 82.38 85 AL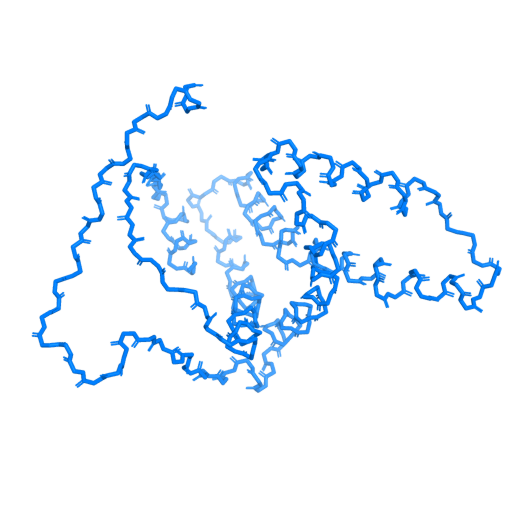A A N 1
ATOM 695 C CA . ALA A 1 85 ? 8.246 -4.898 -1.667 1.00 82.38 85 ALA A CA 1
ATOM 696 C C . ALA A 1 85 ? 9.217 -4.036 -2.491 1.00 82.38 85 ALA A C 1
ATOM 698 O O . ALA A 1 85 ? 9.985 -4.573 -3.285 1.00 82.38 85 ALA A O 1
ATOM 699 N N . PHE A 1 86 ? 9.234 -2.719 -2.273 1.00 87.31 86 PHE A N 1
ATOM 700 C CA . PHE A 1 86 ? 10.163 -1.830 -2.965 1.00 87.31 86 PHE A CA 1
ATOM 701 C C . PHE A 1 86 ? 11.625 -2.196 -2.683 1.00 87.31 86 PHE A C 1
ATOM 703 O O . PHE A 1 86 ? 12.388 -2.392 -3.624 1.00 87.31 86 PHE A O 1
ATOM 710 N N . VAL A 1 87 ? 12.006 -2.323 -1.409 1.00 86.62 87 VAL A N 1
ATOM 711 C CA . VAL A 1 87 ? 13.386 -2.626 -1.007 1.00 86.62 87 VAL A CA 1
ATOM 712 C C . VAL A 1 87 ? 13.827 -3.976 -1.566 1.00 86.62 87 VAL A C 1
ATOM 714 O O . VAL A 1 87 ? 14.912 -4.075 -2.128 1.00 86.62 87 VAL 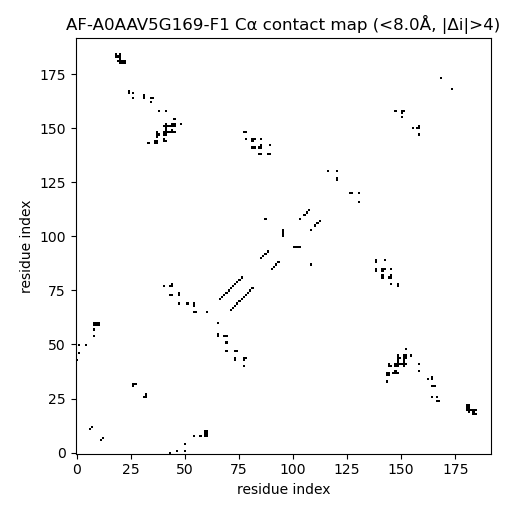A O 1
ATOM 717 N N . LEU A 1 88 ? 12.986 -5.006 -1.477 1.00 84.06 88 LEU A N 1
ATOM 718 C CA . LEU A 1 88 ? 13.326 -6.328 -1.989 1.00 84.06 88 LEU A CA 1
ATOM 719 C C . LEU A 1 88 ? 13.526 -6.310 -3.510 1.00 84.06 88 LEU A C 1
ATOM 721 O O . LEU A 1 88 ? 14.585 -6.702 -3.994 1.00 84.06 88 LEU A O 1
ATOM 725 N N . TYR A 1 89 ? 12.528 -5.836 -4.261 1.00 84.00 89 TYR A N 1
ATOM 726 C CA . TYR A 1 89 ? 12.525 -5.976 -5.718 1.00 84.00 89 TYR A CA 1
ATOM 727 C C . TYR A 1 89 ? 13.363 -4.925 -6.448 1.00 84.00 89 TYR A C 1
ATOM 729 O O . TYR A 1 89 ? 13.964 -5.247 -7.467 1.00 84.00 89 TYR A O 1
ATOM 737 N N . ASN A 1 90 ? 13.412 -3.686 -5.953 1.00 86.12 90 ASN A N 1
ATOM 738 C CA . ASN A 1 90 ? 14.075 -2.578 -6.648 1.00 86.12 90 ASN A CA 1
ATOM 739 C C . ASN A 1 90 ? 15.458 -2.231 -6.080 1.00 86.12 90 ASN A C 1
ATOM 741 O O . ASN A 1 90 ? 16.188 -1.488 -6.727 1.00 86.12 90 ASN A O 1
ATOM 745 N N . VAL A 1 91 ? 15.829 -2.733 -4.895 1.00 86.88 91 VAL A N 1
ATOM 746 C CA . VAL A 1 91 ? 17.124 -2.415 -4.264 1.00 86.88 91 VAL A CA 1
ATOM 747 C C . VAL A 1 91 ? 17.955 -3.678 -4.049 1.00 86.88 91 VAL A C 1
ATOM 749 O O . VAL A 1 91 ? 19.020 -3.815 -4.642 1.00 86.88 91 VAL A O 1
ATOM 752 N N . ILE A 1 92 ? 17.459 -4.630 -3.255 1.00 87.06 92 ILE A N 1
ATOM 753 C CA . ILE A 1 92 ? 18.212 -5.828 -2.860 1.00 87.06 92 ILE A CA 1
ATOM 754 C C . ILE A 1 92 ? 18.540 -6.708 -4.071 1.00 87.06 92 ILE A C 1
ATOM 756 O O . ILE A 1 92 ? 19.700 -7.078 -4.247 1.00 87.06 92 ILE A O 1
ATOM 760 N N . ILE A 1 93 ? 17.550 -7.021 -4.918 1.00 84.94 93 ILE A N 1
ATOM 761 C CA . ILE A 1 93 ? 17.770 -7.883 -6.090 1.00 84.94 93 ILE A CA 1
ATOM 762 C C . ILE A 1 93 ? 18.790 -7.260 -7.063 1.00 84.94 93 ILE A C 1
ATOM 764 O O . ILE A 1 93 ? 19.790 -7.924 -7.337 1.00 84.94 93 ILE A O 1
ATOM 768 N N . PRO A 1 94 ? 18.639 -6.005 -7.539 1.00 87.69 94 PRO A N 1
ATOM 769 C CA . PRO A 1 94 ? 19.631 -5.401 -8.431 1.00 87.69 94 PRO A CA 1
ATOM 770 C C . PRO A 1 94 ? 21.044 -5.351 -7.839 1.00 87.69 94 PRO A C 1
ATOM 772 O O . PRO A 1 94 ? 22.004 -5.675 -8.532 1.00 87.69 94 PRO A O 1
ATOM 775 N N . ILE A 1 95 ? 21.182 -5.008 -6.553 1.00 88.12 95 ILE A N 1
ATOM 776 C CA . ILE A 1 95 ? 22.492 -4.949 -5.888 1.00 88.12 95 ILE A CA 1
ATOM 777 C C . ILE A 1 95 ? 23.131 -6.340 -5.803 1.00 88.12 95 ILE A C 1
ATOM 779 O O . ILE A 1 95 ? 24.321 -6.471 -6.075 1.00 88.12 95 ILE A O 1
ATOM 783 N N . SER A 1 96 ? 22.356 -7.385 -5.499 1.00 86.75 96 SER A N 1
ATOM 784 C CA . SER A 1 96 ? 22.879 -8.759 -5.444 1.00 86.75 96 SER A CA 1
ATOM 785 C C . SER A 1 96 ? 23.376 -9.287 -6.789 1.00 86.75 96 SER A C 1
ATOM 787 O O . SER A 1 96 ? 24.258 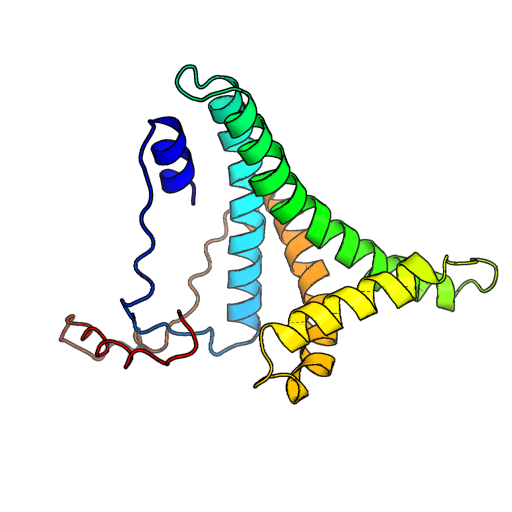-10.135 -6.826 1.00 86.75 96 SER A O 1
ATOM 789 N N . VAL A 1 97 ? 22.838 -8.773 -7.898 1.00 87.25 97 VAL A N 1
ATOM 790 C CA . VAL A 1 97 ? 23.312 -9.121 -9.245 1.00 87.25 97 VAL A CA 1
ATOM 791 C C . VAL A 1 97 ? 24.615 -8.386 -9.578 1.00 87.25 97 VAL A C 1
ATOM 793 O O . VAL A 1 97 ? 25.440 -8.911 -10.318 1.00 87.25 97 VAL A O 1
ATOM 796 N N . MET A 1 98 ? 24.810 -7.179 -9.041 1.00 89.44 98 MET A N 1
ATOM 797 C CA . MET A 1 98 ? 26.016 -6.373 -9.266 1.00 89.44 98 MET A CA 1
ATOM 798 C C . MET A 1 98 ? 27.191 -6.783 -8.366 1.00 89.44 98 MET A C 1
ATOM 800 O O . MET A 1 98 ? 28.339 -6.628 -8.772 1.00 89.44 98 MET A O 1
ATOM 804 N N . VAL A 1 99 ? 26.914 -7.278 -7.155 1.00 90.56 99 VAL A N 1
ATOM 805 C CA . VAL A 1 99 ? 27.921 -7.649 -6.150 1.00 90.56 99 VAL A CA 1
ATOM 806 C C . VAL A 1 99 ? 27.791 -9.147 -5.840 1.00 90.56 99 VAL A C 1
ATOM 808 O O . VAL A 1 99 ? 26.930 -9.529 -5.039 1.00 90.56 99 VAL A O 1
ATOM 811 N N . PRO A 1 100 ? 28.607 -10.011 -6.472 1.00 80.81 100 PRO A N 1
ATOM 812 C CA . PRO A 1 100 ? 28.484 -11.466 -6.362 1.00 80.81 100 PRO A CA 1
ATOM 813 C C . PRO A 1 100 ? 28.778 -12.016 -4.955 1.00 80.81 100 PRO A C 1
ATOM 815 O O . PRO A 1 100 ? 28.437 -13.159 -4.661 1.00 80.81 100 PRO A O 1
ATOM 818 N N . GLU A 1 101 ? 29.368 -11.220 -4.063 1.00 86.50 101 GLU A N 1
ATOM 819 C CA . GLU A 1 101 ? 29.642 -11.575 -2.667 1.00 86.50 101 GLU A CA 1
ATOM 820 C C . GLU A 1 101 ? 28.389 -11.529 -1.769 1.00 86.50 101 GLU A C 1
ATOM 822 O O . GLU A 1 101 ? 28.424 -11.985 -0.622 1.00 86.50 101 GLU A O 1
ATOM 827 N N . ILE A 1 102 ? 27.270 -10.981 -2.257 1.00 84.38 102 ILE A N 1
ATOM 828 C CA . ILE A 1 102 ? 26.029 -10.866 -1.484 1.00 84.38 102 ILE A CA 1
ATOM 829 C C . ILE A 1 102 ? 25.216 -12.155 -1.605 1.00 84.38 102 ILE A C 1
ATOM 831 O O . ILE A 1 102 ? 24.431 -12.356 -2.531 1.00 84.38 102 ILE A O 1
ATOM 835 N N . PHE A 1 103 ? 25.345 -13.015 -0.599 1.00 83.38 103 PHE A N 1
ATOM 836 C CA . PHE A 1 103 ? 24.511 -14.205 -0.465 1.00 83.38 103 PHE A CA 1
ATOM 837 C C . PHE A 1 103 ? 23.126 -13.837 0.068 1.00 83.38 103 PHE A C 1
ATOM 839 O O . PHE A 1 103 ? 22.955 -13.515 1.246 1.00 83.38 103 PHE A O 1
ATOM 846 N N . LEU A 1 104 ? 22.113 -13.911 -0.795 1.00 82.69 104 LEU A N 1
ATOM 847 C CA . LEU A 1 104 ? 20.725 -13.729 -0.385 1.00 82.69 104 LEU A CA 1
ATOM 848 C C . LEU A 1 104 ? 20.085 -15.055 0.044 1.00 82.69 104 LEU A C 1
ATOM 850 O O . LEU A 1 104 ? 20.235 -16.072 -0.639 1.00 82.69 104 LEU A O 1
ATOM 854 N N . PRO A 1 105 ? 19.304 -15.065 1.138 1.00 86.94 105 PRO A N 1
ATOM 855 C CA . PRO A 1 105 ? 18.569 -16.252 1.538 1.00 86.94 105 PRO A CA 1
ATOM 856 C C . PRO A 1 105 ? 17.502 -16.611 0.495 1.00 86.94 105 PRO A C 1
ATOM 858 O O . PRO A 1 105 ? 16.562 -15.847 0.254 1.00 86.94 105 PRO A O 1
ATOM 861 N N . ILE A 1 106 ? 17.602 -17.821 -0.064 1.00 83.88 106 ILE A N 1
ATOM 862 C CA . ILE A 1 106 ? 16.690 -18.342 -1.102 1.00 83.88 106 ILE A CA 1
ATOM 863 C C . ILE A 1 106 ? 15.226 -18.289 -0.645 1.00 83.88 106 ILE A C 1
ATOM 865 O O . ILE A 1 106 ? 14.335 -17.956 -1.426 1.00 83.88 106 ILE A O 1
ATOM 869 N N . TRP A 1 107 ? 14.959 -18.551 0.637 1.00 85.75 107 TRP A N 1
ATOM 870 C CA . TRP A 1 107 ? 13.595 -18.524 1.165 1.00 85.75 107 TRP A CA 1
ATOM 871 C C . TRP A 1 107 ? 12.946 -17.134 1.082 1.00 85.75 107 TRP A C 1
ATOM 873 O O . TRP A 1 107 ? 11.743 -17.034 0.845 1.00 85.75 107 TRP A O 1
ATOM 883 N N . GLY A 1 108 ? 13.731 -16.062 1.227 1.00 80.56 108 GLY A N 1
ATOM 884 C CA . GLY A 1 108 ? 13.229 -14.689 1.189 1.00 80.56 108 GLY A CA 1
ATOM 885 C C . GLY A 1 108 ? 12.955 -14.196 -0.230 1.00 80.56 108 GLY A C 1
ATOM 886 O O . GLY A 1 108 ? 11.951 -13.530 -0.469 1.00 80.56 108 GLY A O 1
ATOM 887 N N . VAL A 1 109 ? 13.829 -14.550 -1.174 1.00 81.81 109 VAL A N 1
ATOM 888 C CA . VAL A 1 109 ? 13.784 -14.039 -2.554 1.00 81.81 109 VAL A CA 1
ATOM 889 C C . VAL A 1 109 ? 12.944 -14.922 -3.475 1.00 81.81 109 VAL A C 1
ATOM 891 O O . VAL A 1 109 ? 12.287 -14.409 -4.374 1.00 81.81 109 VAL A O 1
ATOM 894 N N . ALA A 1 110 ? 12.924 -16.238 -3.254 1.00 84.06 110 ALA A N 1
ATOM 895 C CA . ALA A 1 110 ? 12.203 -17.174 -4.112 1.00 84.06 110 ALA A CA 1
ATOM 896 C C . ALA A 1 110 ? 10.907 -17.678 -3.465 1.00 84.06 110 ALA A C 1
ATOM 898 O O . ALA A 1 110 ? 9.837 -17.559 -4.063 1.00 84.06 110 ALA A O 1
ATOM 899 N N . TYR A 1 111 ? 10.962 -18.220 -2.243 1.00 87.25 111 TYR A N 1
ATOM 900 C CA . TYR A 1 111 ? 9.797 -18.905 -1.663 1.00 87.25 111 TYR A CA 1
ATOM 901 C C . TYR A 1 111 ? 8.668 -17.949 -1.272 1.00 87.25 111 TYR A C 1
ATOM 903 O O . TYR A 1 111 ? 7.514 -18.226 -1.596 1.00 87.25 111 TYR A O 1
ATOM 911 N N . ILE A 1 112 ? 8.972 -16.811 -0.637 1.00 85.56 112 ILE A N 1
ATOM 912 C CA . ILE A 1 112 ? 7.940 -15.832 -0.254 1.00 85.56 112 ILE A CA 1
ATOM 913 C C . ILE A 1 112 ? 7.214 -15.259 -1.487 1.00 85.56 112 ILE A C 1
ATOM 915 O O . ILE A 1 112 ? 5.982 -15.348 -1.527 1.00 85.56 112 ILE A O 1
ATOM 919 N N . PRO A 1 113 ? 7.906 -14.722 -2.514 1.00 83.62 113 PRO A N 1
ATOM 920 C CA . PRO A 1 113 ? 7.244 -14.244 -3.727 1.00 83.62 113 PRO A CA 1
ATOM 921 C C . PRO A 1 113 ? 6.430 -15.324 -4.432 1.00 83.62 113 PRO A C 1
ATOM 923 O O . PRO A 1 113 ? 5.286 -15.071 -4.799 1.00 83.62 113 PRO A O 1
ATOM 926 N N . THR A 1 114 ? 6.970 -16.540 -4.553 1.00 86.69 114 THR A N 1
ATOM 927 C CA . THR A 1 114 ? 6.276 -17.658 -5.214 1.00 86.69 114 THR A CA 1
ATOM 928 C C . THR A 1 114 ? 5.014 -18.074 -4.456 1.00 86.69 114 THR A C 1
ATOM 930 O O . THR A 1 114 ? 3.967 -18.304 -5.054 1.00 86.69 114 THR A O 1
ATOM 933 N N . ALA A 1 115 ? 5.056 -18.115 -3.124 1.00 89.06 115 ALA A N 1
ATOM 934 C CA . ALA A 1 115 ? 3.866 -18.393 -2.327 1.00 89.06 115 ALA A CA 1
ATOM 935 C C . ALA A 1 115 ? 2.798 -17.298 -2.505 1.00 89.06 115 ALA A C 1
ATOM 937 O O . ALA A 1 115 ? 1.615 -17.602 -2.672 1.00 89.06 115 ALA A O 1
ATOM 938 N N . LEU A 1 116 ? 3.200 -16.022 -2.525 1.00 86.25 116 LEU A N 1
ATOM 939 C CA . LEU A 1 116 ? 2.284 -14.897 -2.740 1.00 86.25 116 LEU A CA 1
ATOM 940 C C . LEU A 1 116 ? 1.649 -14.917 -4.136 1.00 86.25 116 LEU A C 1
ATOM 942 O O . LEU A 1 116 ? 0.455 -14.625 -4.267 1.00 86.25 116 LEU A O 1
ATOM 946 N N . THR A 1 117 ? 2.407 -15.276 -5.175 1.00 86.19 117 THR A N 1
ATOM 947 C CA . THR A 1 117 ? 1.866 -15.401 -6.533 1.00 86.19 117 THR A CA 1
ATOM 948 C C . THR A 1 117 ? 0.893 -16.568 -6.627 1.00 86.19 117 THR A C 1
ATOM 950 O O . THR A 1 117 ? -0.197 -16.376 -7.154 1.00 86.19 117 THR A O 1
ATOM 953 N N . ILE A 1 118 ? 1.191 -17.722 -6.022 1.00 90.19 118 ILE A N 1
ATOM 954 C CA . ILE A 1 118 ? 0.260 -18.862 -5.961 1.00 90.19 118 ILE A CA 1
ATOM 955 C C . ILE A 1 118 ? -1.047 -18.472 -5.258 1.00 90.19 118 ILE A C 1
ATOM 957 O O . ILE A 1 118 ? -2.131 -18.705 -5.791 1.00 90.19 118 ILE A O 1
ATOM 961 N N . VAL A 1 119 ? -0.975 -17.817 -4.095 1.00 90.00 119 VAL A N 1
ATOM 962 C CA . VAL A 1 119 ? -2.174 -17.354 -3.370 1.00 90.00 119 VAL A CA 1
ATOM 963 C C . VAL A 1 119 ? -2.994 -16.380 -4.220 1.00 90.00 119 VAL A C 1
ATOM 965 O O . VAL A 1 119 ? -4.226 -16.450 -4.248 1.00 90.00 119 VAL A O 1
ATOM 968 N N . THR A 1 120 ? -2.327 -15.483 -4.946 1.00 86.00 120 THR A N 1
ATOM 969 C CA . THR A 1 120 ? -2.998 -14.525 -5.835 1.00 86.00 120 THR A CA 1
ATOM 970 C C . THR A 1 120 ? -3.631 -15.232 -7.041 1.00 86.00 120 THR A C 1
ATOM 972 O O . THR A 1 120 ? -4.744 -14.879 -7.431 1.00 86.00 120 THR A O 1
ATOM 975 N N . ALA A 1 121 ? -2.987 -16.276 -7.571 1.00 89.12 121 ALA A N 1
ATOM 976 C CA . ALA A 1 121 ? -3.475 -17.075 -8.694 1.00 89.12 121 ALA A CA 1
ATOM 977 C C . ALA A 1 121 ? -4.745 -17.843 -8.315 1.00 89.12 121 ALA A C 1
ATOM 979 O O . ALA A 1 121 ? -5.734 -17.814 -9.044 1.00 89.12 121 ALA A O 1
ATOM 980 N N . ILE A 1 122 ? -4.758 -18.449 -7.122 1.00 92.12 122 ILE A N 1
ATOM 981 C CA . ILE A 1 122 ? -5.932 -19.139 -6.571 1.00 92.12 122 ILE A CA 1
ATOM 982 C C . ILE A 1 122 ? -7.101 -18.161 -6.387 1.00 92.12 122 ILE A C 1
ATOM 984 O O . ILE A 1 122 ? -8.255 -18.506 -6.645 1.00 92.12 122 ILE A O 1
ATOM 988 N N . ARG A 1 123 ? -6.818 -16.925 -5.957 1.00 87.88 123 ARG A N 1
ATOM 989 C CA . ARG A 1 123 ? -7.847 -15.903 -5.725 1.00 87.88 123 ARG A CA 1
ATOM 990 C C . ARG A 1 123 ? -8.478 -15.380 -7.018 1.00 87.88 123 ARG A C 1
ATOM 992 O O . ARG A 1 123 ? -9.637 -14.972 -6.991 1.00 87.88 123 ARG A O 1
ATOM 999 N N . MET A 1 124 ? -7.733 -15.360 -8.122 1.00 87.12 124 MET A N 1
ATOM 1000 C CA . MET A 1 124 ? -8.177 -14.817 -9.411 1.00 87.12 124 MET A CA 1
ATOM 1001 C C . MET A 1 124 ? -7.788 -15.746 -10.574 1.00 87.12 124 MET A C 1
ATOM 1003 O O . MET A 1 124 ? -6.956 -15.370 -11.402 1.00 87.12 124 MET A O 1
ATOM 1007 N N . PRO A 1 125 ? -8.401 -16.941 -10.684 1.00 87.88 125 PRO A N 1
ATOM 1008 C CA . PRO A 1 125 ? -7.986 -17.946 -11.666 1.00 87.88 125 PRO A CA 1
ATOM 1009 C C . PRO A 1 125 ? -8.193 -17.495 -13.118 1.00 87.88 125 PRO A C 1
ATOM 1011 O O . PRO A 1 125 ? -7.459 -17.905 -14.009 1.00 87.88 125 PRO A O 1
ATOM 1014 N N . GLU A 1 126 ? -9.158 -16.605 -13.359 1.00 88.69 126 GLU A N 1
ATOM 1015 C CA . GLU A 1 126 ? -9.457 -16.057 -14.690 1.00 88.69 126 GLU A CA 1
ATOM 1016 C C . GLU A 1 126 ? -8.308 -15.188 -15.237 1.00 88.69 126 GLU A C 1
ATOM 1018 O O . GLU A 1 126 ? -8.103 -15.112 -16.445 1.00 88.69 126 GLU A O 1
ATOM 1023 N N . ASN A 1 127 ? -7.496 -14.598 -14.352 1.00 88.06 127 ASN A N 1
ATOM 1024 C CA . ASN A 1 127 ? -6.457 -13.627 -14.707 1.00 88.06 127 ASN A CA 1
ATOM 1025 C C . ASN A 1 127 ? -5.031 -14.189 -14.590 1.00 88.06 127 ASN A C 1
ATOM 1027 O O . ASN A 1 127 ? -4.069 -13.422 -14.611 1.00 88.06 127 ASN A O 1
ATOM 1031 N N . VAL A 1 128 ? -4.871 -15.515 -14.480 1.00 88.50 128 VAL A N 1
ATOM 1032 C CA . VAL A 1 128 ? -3.556 -16.158 -14.272 1.00 88.50 128 VAL A CA 1
ATOM 1033 C C . VAL A 1 128 ? -2.565 -15.821 -15.390 1.00 88.50 128 VAL A C 1
ATOM 1035 O O . VAL A 1 128 ? -1.396 -15.554 -15.127 1.00 88.50 128 VAL A O 1
ATOM 1038 N N . HIS A 1 129 ? -3.046 -15.735 -16.629 1.00 89.00 129 HIS A N 1
ATOM 1039 C CA . HIS A 1 129 ? -2.232 -15.399 -17.798 1.00 89.00 129 HIS A CA 1
ATOM 1040 C C . HIS A 1 129 ? -1.625 -13.981 -17.749 1.00 89.00 129 HIS A C 1
ATOM 1042 O O . HIS A 1 129 ? -0.574 -13.749 -18.340 1.00 89.00 129 HIS A O 1
ATOM 1048 N N . ILE A 1 130 ? -2.234 -13.040 -17.015 1.00 90.94 130 ILE A N 1
ATOM 1049 C CA . ILE A 1 130 ? -1.754 -11.649 -16.880 1.00 90.94 130 ILE A CA 1
ATOM 1050 C C . ILE A 1 130 ? -0.775 -11.507 -15.703 1.00 90.94 130 ILE A C 1
ATOM 1052 O O . ILE A 1 130 ? -0.065 -10.508 -15.594 1.00 90.94 130 ILE A O 1
ATOM 1056 N N . MET A 1 131 ? -0.686 -12.503 -14.817 1.00 87.00 131 MET A N 1
ATOM 1057 C CA . MET A 1 131 ? 0.081 -12.388 -13.573 1.00 87.00 131 MET A CA 1
ATOM 1058 C C . MET A 1 131 ? 1.562 -12.039 -13.756 1.00 87.00 131 MET A C 1
ATOM 1060 O O . MET A 1 131 ? 2.026 -11.184 -13.003 1.00 87.00 131 MET A O 1
ATOM 1064 N N . PRO A 1 132 ? 2.311 -12.605 -14.726 1.00 86.62 132 PRO A N 1
ATOM 1065 C CA . PRO A 1 132 ? 3.703 -12.207 -14.933 1.00 86.62 132 PRO A CA 1
ATOM 1066 C C . PRO A 1 132 ? 3.845 -10.707 -15.227 1.00 86.62 132 PRO A C 1
ATOM 1068 O O . PRO A 1 132 ? 4.676 -10.030 -14.624 1.00 86.62 132 PRO A O 1
ATOM 1071 N N . LEU A 1 133 ? 2.973 -10.161 -16.083 1.00 89.25 133 LEU A N 1
ATOM 1072 C CA . LEU A 1 133 ? 2.937 -8.728 -16.394 1.00 89.25 133 LEU A CA 1
ATOM 1073 C C . LEU A 1 133 ? 2.513 -7.899 -15.179 1.00 89.25 133 LEU A C 1
ATOM 1075 O O . LEU A 1 133 ? 3.066 -6.830 -14.934 1.00 89.25 133 LEU A O 1
ATOM 1079 N N . TRP A 1 134 ? 1.565 -8.403 -14.389 1.00 87.19 134 TRP A N 1
ATOM 1080 C CA . TRP A 1 134 ? 1.125 -7.743 -13.165 1.00 87.19 134 TRP A CA 1
ATOM 1081 C C . TRP A 1 134 ? 2.238 -7.653 -12.112 1.00 87.19 134 TRP A C 1
ATOM 1083 O O . TRP A 1 134 ? 2.362 -6.619 -11.466 1.00 87.19 134 TRP A O 1
ATOM 1093 N N . ILE A 1 135 ? 3.085 -8.677 -11.967 1.00 85.12 135 ILE A N 1
ATOM 1094 C CA . ILE A 1 135 ? 4.227 -8.652 -11.034 1.00 85.12 135 ILE A CA 1
ATOM 1095 C C . ILE A 1 135 ? 5.237 -7.573 -11.442 1.00 85.12 135 ILE A C 1
ATOM 1097 O O . ILE A 1 135 ? 5.672 -6.787 -10.600 1.00 85.12 135 ILE A O 1
ATOM 1101 N N . LEU A 1 136 ? 5.580 -7.502 -12.733 1.00 85.75 136 LEU A N 1
ATOM 1102 C CA . LEU A 1 136 ? 6.465 -6.459 -13.269 1.00 85.75 136 LEU A CA 1
ATOM 1103 C C . LEU A 1 136 ? 5.860 -5.063 -13.090 1.00 85.75 136 LEU A C 1
ATOM 1105 O O . LEU A 1 136 ? 6.542 -4.107 -12.739 1.00 85.75 136 LEU A O 1
ATOM 1109 N N . PHE A 1 137 ? 4.555 -4.937 -13.295 1.00 88.31 137 PHE A N 1
ATOM 1110 C CA . PHE A 1 137 ? 3.854 -3.686 -13.060 1.00 88.31 137 PHE A CA 1
ATOM 1111 C C . PHE A 1 137 ? 3.856 -3.287 -11.576 1.00 88.31 137 PHE A C 1
ATOM 1113 O O . PHE A 1 137 ? 4.100 -2.128 -11.236 1.00 88.31 137 PHE A O 1
ATOM 1120 N N . GLU A 1 138 ? 3.627 -4.237 -10.670 1.00 85.38 138 GLU A N 1
ATOM 1121 C CA . GLU A 1 138 ? 3.655 -4.005 -9.226 1.00 85.38 138 GLU A CA 1
ATOM 1122 C C . GLU A 1 138 ? 5.045 -3.604 -8.717 1.00 85.38 138 GLU A C 1
ATOM 1124 O O . GLU A 1 138 ? 5.131 -2.772 -7.809 1.00 85.38 138 GLU A O 1
ATOM 1129 N N . SER A 1 139 ? 6.131 -4.105 -9.318 1.00 84.56 139 SER A N 1
ATOM 1130 C CA . SER A 1 139 ? 7.490 -3.695 -8.946 1.00 84.56 139 SER A CA 1
ATOM 1131 C C . SER A 1 139 ? 7.723 -2.207 -9.236 1.00 84.56 139 SER A C 1
ATOM 1133 O O . SER A 1 139 ? 8.156 -1.479 -8.338 1.00 84.56 139 SER A O 1
ATOM 1135 N N . VAL A 1 140 ? 7.312 -1.715 -10.409 1.00 87.50 140 VAL A N 1
ATOM 1136 C CA . VAL A 1 140 ? 7.368 -0.287 -10.774 1.00 87.50 140 VAL A CA 1
ATOM 1137 C C . VAL A 1 140 ? 6.446 0.547 -9.884 1.00 87.50 140 VAL A C 1
ATOM 1139 O O . VAL A 1 140 ? 6.807 1.630 -9.407 1.00 87.50 140 VAL A O 1
ATOM 1142 N N . MET A 1 141 ? 5.244 0.042 -9.615 1.00 89.00 141 MET A N 1
ATOM 1143 C CA . MET A 1 141 ? 4.273 0.754 -8.790 1.00 89.00 141 MET A CA 1
ATOM 1144 C C . MET A 1 141 ? 4.658 0.818 -7.315 1.00 89.00 141 MET A C 1
ATOM 1146 O O . MET A 1 141 ? 4.281 1.776 -6.637 1.00 89.00 141 MET A O 1
ATOM 1150 N N . SER A 1 142 ? 5.437 -0.138 -6.805 1.00 88.44 142 SER A N 1
ATOM 1151 C CA . SER A 1 142 ? 5.955 -0.096 -5.434 1.00 88.44 142 SER A CA 1
ATOM 1152 C C . SER A 1 142 ? 6.807 1.155 -5.179 1.00 88.44 142 SER A C 1
ATOM 1154 O O . SER A 1 142 ? 6.622 1.810 -4.154 1.00 88.44 142 SER A O 1
ATOM 1156 N N . MET A 1 143 ? 7.632 1.568 -6.150 1.00 87.31 143 MET A N 1
ATOM 1157 C CA . MET A 1 143 ? 8.433 2.796 -6.072 1.00 87.31 143 MET A CA 1
ATOM 1158 C C . MET A 1 143 ? 7.550 4.046 -6.002 1.00 87.31 143 MET A C 1
ATOM 1160 O O . MET A 1 143 ? 7.733 4.898 -5.132 1.00 87.31 143 MET A O 1
ATOM 1164 N N . HIS A 1 144 ? 6.551 4.142 -6.883 1.00 88.31 144 HIS A N 1
ATOM 1165 C CA . HIS A 1 144 ? 5.621 5.273 -6.921 1.00 88.31 144 HIS A CA 1
ATOM 1166 C C . HIS A 1 144 ? 4.825 5.394 -5.617 1.00 88.31 144 HIS A C 1
ATOM 1168 O O . HIS A 1 144 ? 4.680 6.491 -5.073 1.00 88.31 144 HIS A O 1
ATOM 1174 N N . ARG A 1 145 ? 4.345 4.263 -5.081 1.00 88.44 145 ARG A N 1
ATOM 1175 C CA . ARG A 1 145 ? 3.609 4.222 -3.811 1.00 88.44 145 ARG A CA 1
ATOM 1176 C C . ARG A 1 145 ? 4.505 4.560 -2.622 1.00 88.44 145 ARG A C 1
ATOM 1178 O O . ARG A 1 145 ? 4.040 5.263 -1.731 1.00 88.44 145 ARG A O 1
ATOM 1185 N N . LEU A 1 146 ? 5.769 4.128 -2.616 1.00 88.25 146 LEU A N 1
ATOM 1186 C CA . LEU A 1 146 ? 6.720 4.493 -1.565 1.00 88.25 146 LEU A CA 1
ATOM 1187 C C . LEU A 1 146 ? 7.020 5.995 -1.580 1.00 88.25 146 LEU A C 1
ATOM 1189 O O . LEU A 1 146 ? 6.867 6.649 -0.550 1.00 88.25 146 LEU A O 1
ATOM 1193 N N . LYS A 1 147 ? 7.364 6.562 -2.745 1.00 88.50 147 LYS A N 1
ATOM 1194 C CA . LYS A 1 147 ? 7.592 8.009 -2.900 1.00 88.50 147 LYS A CA 1
ATOM 1195 C C . LYS A 1 147 ? 6.384 8.812 -2.412 1.00 88.50 147 LYS A C 1
ATOM 1197 O O . LYS A 1 147 ? 6.531 9.768 -1.656 1.00 88.50 147 LYS A O 1
ATOM 1202 N N . ALA A 1 148 ? 5.184 8.391 -2.804 1.00 88.69 148 ALA A N 1
ATOM 1203 C CA . ALA A 1 148 ? 3.940 9.015 -2.380 1.00 88.69 148 ALA A CA 1
ATOM 1204 C C . ALA A 1 148 ? 3.688 8.893 -0.870 1.00 88.69 148 ALA A C 1
ATOM 1206 O O . ALA A 1 148 ? 3.259 9.859 -0.241 1.00 88.69 148 ALA A O 1
ATOM 1207 N N . ALA A 1 149 ? 3.956 7.728 -0.275 1.00 88.25 149 ALA A N 1
ATOM 1208 C CA . ALA A 1 149 ? 3.807 7.515 1.160 1.00 88.25 149 ALA A CA 1
ATOM 1209 C C . ALA A 1 149 ? 4.760 8.411 1.963 1.00 88.25 149 ALA A C 1
ATOM 1211 O O . ALA A 1 149 ? 4.324 9.035 2.927 1.00 88.25 149 ALA A O 1
ATOM 1212 N N . VAL A 1 150 ? 6.021 8.539 1.532 1.00 87.81 150 VAL A N 1
ATOM 1213 C CA . VAL A 1 150 ? 6.997 9.456 2.144 1.00 87.81 150 VAL A CA 1
ATOM 1214 C C . VAL A 1 150 ? 6.525 10.906 2.019 1.00 87.81 150 VAL A C 1
ATOM 1216 O O . VAL A 1 150 ? 6.478 11.613 3.023 1.00 87.81 150 VAL A O 1
ATOM 1219 N N . ALA A 1 151 ? 6.085 11.326 0.828 1.00 88.69 151 ALA A N 1
ATOM 1220 C CA . ALA A 1 151 ? 5.569 12.677 0.608 1.00 88.69 151 ALA A CA 1
ATOM 1221 C C . ALA A 1 151 ? 4.339 13.000 1.470 1.00 88.69 151 ALA A C 1
ATOM 1223 O O . ALA A 1 151 ? 4.239 14.091 2.022 1.00 88.69 151 ALA A O 1
ATOM 1224 N N . GLY A 1 152 ? 3.419 12.045 1.633 1.00 86.56 152 GLY A N 1
ATOM 1225 C CA . GLY A 1 152 ? 2.246 12.209 2.492 1.00 86.56 152 GLY A CA 1
ATOM 1226 C C . GLY A 1 152 ? 2.566 12.189 3.989 1.00 86.56 152 GLY A C 1
ATOM 1227 O O . GLY A 1 152 ? 1.876 12.849 4.762 1.00 86.56 152 GLY A O 1
ATOM 1228 N N . LEU A 1 153 ? 3.596 11.448 4.408 1.00 86.31 153 LEU A N 1
ATOM 1229 C CA . LEU A 1 153 ? 4.016 11.372 5.809 1.00 86.31 153 LEU A CA 1
ATOM 1230 C C . LEU A 1 153 ? 4.776 12.631 6.255 1.00 86.31 153 LEU A C 1
ATOM 1232 O O . LEU A 1 153 ? 4.575 13.085 7.381 1.00 86.31 153 LEU A O 1
ATOM 1236 N N . LEU A 1 154 ? 5.619 13.180 5.372 1.00 87.19 154 LEU A N 1
ATOM 1237 C CA . LEU A 1 154 ? 6.451 14.367 5.614 1.00 87.19 154 LEU A CA 1
ATOM 1238 C C . LEU A 1 154 ? 5.807 15.687 5.154 1.00 87.19 154 LEU A C 1
ATOM 1240 O O . LEU A 1 154 ? 6.412 16.738 5.321 1.00 87.19 154 LEU A O 1
ATOM 1244 N N . GLU A 1 155 ? 4.592 15.641 4.598 1.00 85.44 155 GLU A N 1
ATOM 1245 C CA . GLU A 1 155 ? 3.847 16.810 4.100 1.00 85.44 155 GLU A CA 1
ATOM 1246 C C . GLU A 1 155 ? 4.614 17.640 3.054 1.00 85.44 155 GLU A C 1
ATOM 1248 O O . GLU A 1 155 ? 4.574 18.870 3.065 1.00 85.44 155 GLU A O 1
ATOM 1253 N N . PHE A 1 156 ? 5.296 16.974 2.117 1.00 84.12 156 PHE A N 1
ATOM 1254 C CA . PHE A 1 156 ? 5.982 17.677 1.030 1.00 84.12 156 PHE A CA 1
ATOM 1255 C C . PHE A 1 156 ? 4.999 18.429 0.105 1.00 84.12 156 PHE A C 1
ATOM 1257 O O . PHE A 1 156 ? 3.841 18.019 -0.015 1.00 84.12 156 PHE A O 1
ATOM 1264 N N . PRO A 1 157 ? 5.425 19.514 -0.576 1.00 74.19 157 PRO A N 1
ATOM 1265 C CA . PRO A 1 157 ? 4.540 20.365 -1.382 1.00 74.19 157 PRO A CA 1
ATOM 1266 C C . PRO A 1 157 ? 3.741 19.614 -2.459 1.00 74.19 157 PRO A C 1
ATOM 1268 O O . PRO A 1 157 ? 2.593 19.960 -2.742 1.00 74.19 157 PRO A O 1
ATOM 1271 N N . GLU A 1 158 ? 4.309 18.545 -3.019 1.00 73.62 158 GLU A N 1
ATOM 1272 C CA . GLU A 1 158 ? 3.686 17.685 -4.029 1.00 73.62 158 GLU A CA 1
ATOM 1273 C C . GLU A 1 158 ? 2.430 16.973 -3.503 1.00 73.62 158 GLU A C 1
ATOM 1275 O O . GLU A 1 158 ? 1.561 16.585 -4.281 1.00 73.62 158 GLU A O 1
ATOM 1280 N N . PHE A 1 159 ? 2.294 16.811 -2.181 1.00 70.56 159 PHE A N 1
ATOM 1281 C CA . PHE A 1 159 ? 1.112 16.216 -1.557 1.00 70.56 159 PHE A CA 1
ATOM 1282 C C . PHE A 1 159 ? -0.156 17.056 -1.772 1.00 70.56 159 PHE A C 1
ATOM 1284 O O . PHE A 1 159 ? -1.234 16.498 -1.986 1.00 70.56 159 PHE A O 1
ATOM 1291 N N . ASN A 1 160 ? -0.038 18.386 -1.728 1.00 66.62 160 ASN A N 1
ATOM 1292 C CA . ASN A 1 160 ? -1.187 19.293 -1.808 1.00 66.62 160 ASN A CA 1
ATOM 1293 C C . ASN A 1 160 ? -1.652 19.558 -3.246 1.00 66.62 160 ASN A C 1
ATOM 1295 O O . ASN A 1 160 ? -2.681 20.203 -3.453 1.00 66.62 160 ASN A O 1
ATOM 1299 N N . GLN A 1 161 ? -0.932 19.052 -4.250 1.00 69.81 161 GLN A N 1
ATOM 1300 C CA . GLN A 1 161 ? -1.317 19.215 -5.644 1.00 69.81 161 GLN A CA 1
ATOM 1301 C C . GLN A 1 161 ? -2.463 18.262 -5.998 1.00 69.81 161 GLN A C 1
ATOM 1303 O O . GLN A 1 161 ? -2.282 17.085 -6.316 1.00 69.81 161 GLN A O 1
ATOM 1308 N N . TRP A 1 162 ? -3.685 18.790 -5.953 1.00 69.38 162 TRP A N 1
ATOM 1309 C CA . TRP A 1 162 ? -4.870 18.081 -6.419 1.00 69.38 162 TRP A CA 1
ATOM 1310 C C . TRP A 1 162 ? -5.024 18.220 -7.933 1.00 69.38 162 TRP A C 1
ATOM 1312 O O . TRP A 1 162 ? -5.770 19.058 -8.436 1.00 69.38 162 TRP A O 1
ATOM 1322 N N . ILE A 1 163 ? -4.322 17.367 -8.673 1.00 70.81 163 ILE A N 1
ATOM 1323 C CA . ILE A 1 163 ? -4.524 17.254 -10.117 1.00 70.81 163 ILE A CA 1
ATOM 1324 C C . ILE A 1 163 ? -5.788 16.417 -10.354 1.00 70.81 163 ILE A C 1
ATOM 1326 O O . ILE A 1 163 ? -5.923 15.279 -9.879 1.00 70.81 163 ILE A O 1
ATOM 1330 N N . VAL A 1 164 ? -6.761 17.014 -11.045 1.00 71.31 164 VAL A N 1
ATOM 1331 C CA . VAL A 1 164 ? -8.016 16.352 -11.408 1.00 71.31 164 VAL A CA 1
ATOM 1332 C C . VAL A 1 164 ? -7.733 15.405 -12.566 1.00 71.31 164 VAL A C 1
ATOM 1334 O O . VAL A 1 164 ? -7.424 15.833 -13.675 1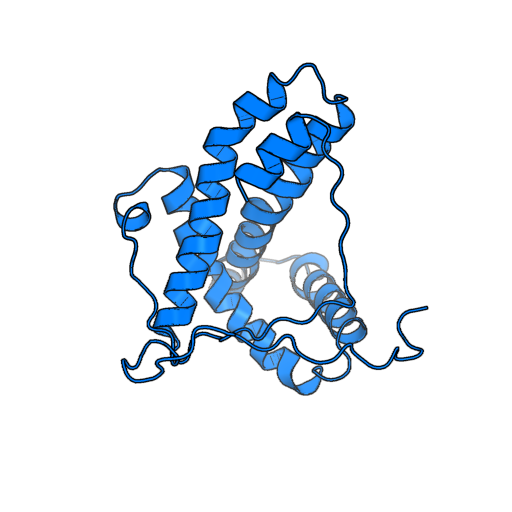.00 71.31 164 VAL A O 1
ATOM 1337 N N . THR A 1 165 ? -7.868 14.104 -12.326 1.00 69.94 165 THR A N 1
ATOM 1338 C CA . THR A 1 165 ? -7.819 13.110 -13.399 1.00 69.94 165 THR A CA 1
ATOM 1339 C C . THR A 1 165 ? -9.058 13.288 -14.266 1.00 69.94 165 THR A C 1
ATOM 1341 O O . THR A 1 165 ? -10.178 13.134 -13.766 1.00 69.94 165 THR A O 1
ATOM 1344 N N . LYS A 1 166 ? -8.868 13.621 -15.545 1.00 66.75 166 LYS A N 1
ATOM 1345 C CA . LYS A 1 166 ? -9.971 13.731 -16.504 1.00 66.75 166 LYS A CA 1
ATOM 1346 C C . LYS A 1 166 ? -10.706 12.393 -16.587 1.00 66.75 166 LYS A C 1
ATOM 1348 O O . LYS A 1 166 ? -10.091 11.351 -16.798 1.00 66.75 166 LYS A O 1
ATOM 1353 N N . LYS A 1 167 ? -12.017 12.446 -16.377 1.00 68.19 167 LYS A N 1
ATOM 1354 C CA . LYS A 1 167 ? -12.946 11.321 -16.504 1.00 68.19 167 LYS A CA 1
ATOM 1355 C C . LYS A 1 167 ? -13.653 11.426 -17.847 1.00 68.19 167 LYS A C 1
ATOM 1357 O O . LYS A 1 167 ? -13.915 12.542 -18.295 1.00 68.19 167 LYS A O 1
ATOM 1362 N N . VAL A 1 168 ? -13.939 10.298 -18.487 1.00 62.59 168 VAL A N 1
ATOM 1363 C CA . VAL A 1 168 ? -14.480 10.278 -19.858 1.00 62.59 168 VAL A CA 1
ATOM 1364 C C . VAL A 1 168 ? -15.886 10.889 -19.886 1.00 62.59 168 VAL A C 1
ATOM 1366 O O . VAL A 1 168 ? -16.200 11.648 -20.801 1.00 62.59 168 VAL A O 1
ATOM 1369 N N . GLY A 1 169 ? -16.676 10.691 -18.824 1.00 58.06 169 GLY A N 1
ATOM 1370 C CA . GLY A 1 169 ? -17.991 11.321 -18.658 1.00 58.06 169 GLY A CA 1
ATOM 1371 C C . GLY A 1 169 ? -17.982 12.843 -18.448 1.00 58.06 169 GLY A C 1
ATOM 1372 O O . GLY A 1 169 ? -19.039 13.457 -18.441 1.00 58.06 169 GLY A O 1
ATOM 1373 N N . ASN A 1 170 ? -16.820 13.491 -18.295 1.00 50.72 170 ASN A N 1
ATOM 1374 C CA . ASN A 1 170 ? -16.734 14.949 -18.113 1.00 50.72 170 ASN A CA 1
ATOM 1375 C C . ASN A 1 170 ? -16.597 15.718 -19.442 1.00 50.72 170 ASN A C 1
ATOM 1377 O O . ASN A 1 170 ? -16.243 16.898 -19.449 1.00 50.72 170 ASN A O 1
ATOM 1381 N N . SER A 1 171 ? -16.854 15.048 -20.567 1.00 48.84 171 SER A N 1
ATOM 1382 C CA . SER A 1 171 ? -16.853 15.614 -21.919 1.00 48.84 171 SER A CA 1
ATOM 1383 C C . SER A 1 171 ? -18.142 16.403 -22.193 1.00 48.84 171 SER A C 1
ATOM 1385 O O . SER A 1 171 ? -18.828 16.123 -23.160 1.00 48.84 171 SER A O 1
ATOM 1387 N N . GLY A 1 172 ? -18.509 17.336 -21.310 1.00 47.16 172 GLY A N 1
ATOM 1388 C CA . GLY A 1 172 ? -19.412 18.473 -21.556 1.00 47.16 172 GLY A CA 1
ATOM 1389 C C . GLY A 1 172 ? -20.803 18.279 -22.187 1.00 47.16 172 GLY A C 1
ATOM 1390 O O . GLY A 1 172 ? -21.421 19.302 -22.446 1.00 47.16 172 GLY A O 1
ATOM 1391 N N . ASN A 1 173 ? -21.305 17.065 -22.448 1.00 46.09 173 ASN A N 1
ATOM 1392 C CA . ASN A 1 173 ? -22.459 16.885 -23.346 1.00 46.09 173 ASN A CA 1
ATOM 1393 C C . ASN A 1 173 ? -23.558 15.910 -22.874 1.00 46.09 173 ASN A C 1
ATOM 1395 O O . ASN A 1 173 ? -24.336 15.445 -23.701 1.00 46.09 173 ASN A O 1
ATOM 1399 N N . GLU A 1 174 ? -23.675 15.601 -21.578 1.00 48.00 174 GLU A N 1
ATOM 1400 C CA . GLU A 1 174 ? -24.783 14.765 -21.076 1.00 48.00 174 GLU A CA 1
ATOM 1401 C C . GLU A 1 174 ? -25.598 15.494 -19.992 1.00 48.00 174 GLU A C 1
ATOM 1403 O O . GLU A 1 174 ? -25.170 15.641 -18.850 1.00 48.00 174 GLU A O 1
ATOM 1408 N N . GLU A 1 175 ? -26.796 15.951 -20.378 1.00 46.66 175 GLU A N 1
ATOM 1409 C CA . GLU A 1 175 ? -27.759 16.729 -19.578 1.00 46.66 175 GLU A CA 1
ATOM 1410 C C . GLU A 1 175 ? -28.632 15.906 -18.606 1.00 46.66 175 GLU A C 1
ATOM 1412 O O . GLU A 1 175 ? -29.537 16.460 -17.993 1.00 46.66 175 GLU A O 1
ATOM 1417 N N . ASN A 1 176 ? -28.384 14.612 -18.379 1.00 46.31 176 ASN A N 1
ATOM 1418 C CA . ASN A 1 176 ? -29.210 13.815 -17.457 1.00 46.31 176 ASN A CA 1
ATOM 1419 C C . ASN A 1 176 ? -28.362 13.108 -16.394 1.00 46.31 176 ASN A C 1
ATOM 1421 O O . ASN A 1 176 ? -27.761 12.065 -16.631 1.00 46.31 176 ASN A O 1
ATOM 1425 N N . GLY A 1 177 ? -28.341 13.684 -15.188 1.00 53.56 177 GLY A N 1
ATOM 1426 C CA . GLY A 1 177 ? -27.552 13.244 -14.029 1.00 53.56 177 GLY A CA 1
ATOM 1427 C C . GLY A 1 177 ? -28.032 11.969 -13.322 1.00 53.56 177 GLY A C 1
ATOM 1428 O O . GLY A 1 177 ? -27.642 11.731 -12.178 1.00 53.56 177 GLY A O 1
ATOM 1429 N N . GLU A 1 178 ? -28.860 11.141 -13.958 1.00 52.59 178 GLU A N 1
ATOM 1430 C CA . GLU A 1 178 ? -29.232 9.835 -13.416 1.00 52.59 178 GLU A CA 1
ATOM 1431 C C . GLU A 1 178 ? -28.261 8.768 -13.922 1.00 52.59 178 GLU A C 1
ATOM 1433 O O . GLU A 1 178 ? -28.321 8.325 -15.066 1.00 52.59 178 GLU A O 1
ATOM 1438 N N . VAL A 1 179 ? -27.347 8.324 -13.055 1.00 59.81 179 VAL A N 1
ATOM 1439 C CA . VAL A 1 179 ? -26.507 7.155 -13.341 1.00 59.81 179 VAL A CA 1
ATOM 1440 C C . VAL A 1 179 ? -27.329 5.904 -13.013 1.00 59.81 179 VAL A C 1
ATOM 1442 O O . VAL A 1 179 ? -27.523 5.615 -11.828 1.00 59.81 179 VAL A O 1
ATOM 1445 N N . PRO A 1 180 ? -27.809 5.126 -14.005 1.00 60.91 180 PRO A N 1
ATOM 1446 C CA . PRO A 1 180 ? -28.615 3.949 -13.722 1.00 60.91 180 PRO A CA 1
ATOM 1447 C C . PRO A 1 180 ? -27.784 2.929 -12.942 1.00 60.91 180 PRO A C 1
ATOM 1449 O O . PRO A 1 180 ? -26.676 2.553 -13.354 1.00 60.91 180 PRO A O 1
ATOM 1452 N N . LEU A 1 181 ? -28.327 2.474 -11.810 1.00 59.31 181 LEU A N 1
ATOM 1453 C CA . LEU A 1 181 ? -27.751 1.370 -11.053 1.00 59.31 181 LEU A CA 1
ATOM 1454 C C . LEU A 1 181 ? -27.716 0.133 -11.951 1.00 59.31 181 LEU A C 1
ATOM 1456 O O . LEU A 1 181 ? -28.703 -0.219 -12.598 1.00 59.31 181 LEU A O 1
ATOM 1460 N N . LEU A 1 182 ? -26.561 -0.527 -12.003 1.00 66.88 182 LEU A N 1
ATOM 1461 C CA . LEU A 1 182 ? -26.442 -1.769 -12.754 1.00 66.88 182 LEU A CA 1
ATOM 1462 C C . LEU A 1 182 ? -27.341 -2.828 -12.108 1.00 66.88 182 LEU A C 1
ATOM 1464 O O . LEU A 1 182 ? -27.418 -2.920 -10.880 1.00 66.88 182 LEU A O 1
ATOM 1468 N N . GLN A 1 183 ? -27.995 -3.649 -12.936 1.00 65.94 183 GLN A N 1
ATOM 1469 C CA . GLN A 1 183 ? -28.797 -4.764 -12.442 1.00 65.94 183 GLN A CA 1
ATOM 1470 C C . GLN A 1 183 ? -27.972 -5.655 -11.507 1.00 65.94 183 GLN A C 1
ATOM 1472 O O . GLN A 1 183 ? -26.777 -5.902 -11.714 1.00 65.94 183 GLN A O 1
ATOM 1477 N N . LYS A 1 184 ? -28.648 -6.140 -10.463 1.00 58.56 184 LYS A N 1
ATOM 1478 C CA . LYS A 1 184 ? -28.085 -7.042 -9.462 1.00 58.56 184 LYS A CA 1
ATOM 1479 C C . LYS A 1 184 ? -27.409 -8.223 -10.161 1.00 58.56 184 LYS A C 1
ATOM 1481 O O . LYS A 1 184 ? -27.997 -8.846 -11.044 1.00 58.56 184 LYS A O 1
ATOM 1486 N N . ALA A 1 185 ? -26.184 -8.547 -9.751 1.00 59.84 185 ALA A N 1
ATOM 1487 C CA . ALA A 1 185 ? -25.511 -9.752 -10.223 1.00 59.84 185 ALA A CA 1
ATOM 1488 C C . ALA A 1 185 ? -26.419 -10.968 -10.003 1.00 59.84 185 ALA A C 1
ATOM 1490 O O . ALA A 1 185 ? -26.903 -11.166 -8.885 1.00 59.84 185 ALA A O 1
ATOM 1491 N N . ARG A 1 186 ? -26.612 -11.824 -11.015 1.00 53.66 186 ARG A N 1
ATOM 1492 C CA . ARG A 1 186 ? -27.137 -13.174 -10.760 1.00 53.66 186 ARG A CA 1
ATOM 1493 C C . ARG A 1 186 ? -26.223 -13.819 -9.715 1.00 53.66 186 ARG A C 1
ATOM 1495 O O . ARG A 1 186 ? -25.005 -13.804 -9.896 1.00 53.66 186 ARG A O 1
ATOM 1502 N N . LYS A 1 187 ? -26.794 -14.333 -8.617 1.00 52.41 187 LYS A N 1
ATOM 1503 C CA . LYS A 1 187 ? -26.045 -15.061 -7.580 1.00 52.41 187 LYS A CA 1
ATOM 1504 C C . LYS A 1 187 ? -25.291 -16.208 -8.252 1.00 52.41 187 LYS A C 1
ATOM 1506 O O . LYS A 1 187 ? -25.881 -17.239 -8.558 1.00 52.41 187 LYS A O 1
ATOM 1511 N N . SER A 1 188 ? -24.003 -16.010 -8.514 1.00 46.66 188 SER A N 1
ATOM 1512 C CA . SER A 1 188 ? -23.120 -17.104 -8.886 1.00 46.66 188 SER A CA 1
ATOM 1513 C C . SER A 1 188 ? -22.988 -18.008 -7.667 1.00 46.66 188 SER A C 1
ATOM 1515 O O . SER A 1 188 ? -22.752 -17.528 -6.557 1.00 46.66 188 SER A O 1
ATOM 1517 N N . ILE A 1 189 ? -23.146 -19.313 -7.887 1.00 49.62 189 ILE A N 1
ATOM 1518 C CA . ILE A 1 189 ? -23.057 -20.384 -6.880 1.00 49.62 189 ILE A CA 1
ATOM 1519 C C . ILE A 1 189 ? -21.728 -20.324 -6.094 1.00 49.62 189 ILE A C 1
ATOM 1521 O O . ILE A 1 189 ? -21.634 -20.853 -4.995 1.00 49.62 189 ILE A O 1
ATOM 1525 N N . ARG A 1 190 ? -20.728 -19.600 -6.614 1.00 50.81 190 ARG A N 1
ATOM 1526 C CA . ARG A 1 190 ? -19.393 -19.407 -6.035 1.00 50.81 190 ARG A CA 1
ATOM 1527 C C . ARG A 1 190 ? -19.334 -18.529 -4.769 1.00 50.81 190 ARG A C 1
ATOM 1529 O O . ARG A 1 190 ? -18.311 -18.548 -4.100 1.00 50.81 190 ARG A O 1
ATOM 1536 N N . ASN A 1 191 ? -20.389 -17.773 -4.444 1.00 44.62 191 ASN A N 1
ATOM 1537 C CA . ASN A 1 191 ? -20.476 -16.929 -3.235 1.00 44.62 191 ASN A CA 1
ATOM 1538 C C . ASN A 1 191 ? -21.450 -17.517 -2.188 1.00 44.62 191 ASN A C 1
ATOM 1540 O O . ASN A 1 191 ? -22.334 -16.808 -1.694 1.00 44.62 191 ASN A O 1
ATOM 1544 N N . ARG A 1 192 ? -21.334 -18.815 -1.894 1.00 36.22 192 ARG A N 1
ATOM 1545 C CA . ARG A 1 192 ? -21.942 -19.453 -0.718 1.00 36.22 192 ARG A CA 1
ATOM 1546 C C . ARG A 1 192 ? -20.854 -19.925 0.229 1.00 36.22 192 ARG A C 1
ATOM 1548 O O . ARG A 1 192 ? -19.838 -20.434 -0.287 1.00 36.22 192 ARG A O 1
#

Foldseek 3Di:
DLVVLVCVLVVDDDDDDPQFDADDFDFPDPVLVLVVLLLVLLVLLLSLVVCLVVLVPRPSDDPVVSCCCNPVVRPVPRPVVLVVLQCLLVPVVVVCVVDVPDDDDCCSNPVVVVVVLVVVCVVCVVCNVCSVVVSVVSNVSSVSSNVSSVCSNVVPPVNPDDDDRDTPVVPPDDPDPDRDTDPGDDPDPVPD

Mean predicted aligned error: 9.06 Å

Radius of gyration: 20.5 Å; Cα contacts (8 Å, |Δi|>4): 141; chains: 1; bounding box: 59×41×48 Å

Sequence (192 aa):
MDLAVRAALKGWKFIYLGDVRVKSELPSTYEGYCQQQFRWASGSANLFRKMTWEVLTAKQVSPLKKFYMIYSFFLVRRVVAPTVAFVLYNVIIPISVMVPEIFLPIWGVAYIPTALTIVTAIRMPENVHIMPLWILFESVMSMHRLKAAVAGLLEFPEFNQWIVTKKVGNSGNEENGEVPLLQKARKSIRNR

pLDDT: mean 81.11, std 12.1, range [36.22, 92.12]

Organism: NCBI:txid191504

InterPro domains:
  IPR001173 Glycosyltransferase 2-like [PF13632] (1-89)
  IPR029044 Nucleotide-diphospho-sugar transferases [SSF53448] (1-80)

Solvent-accessible surface area (backbone atoms only — not comparable to full-atom values): 11442 Å² total; per-residue (Å²): 109,69,68,60,54,58,40,44,57,71,67,54,84,88,80,86,66,88,65,68,48,74,92,76,86,74,66,88,43,71,67,44,41,53,53,51,45,27,51,53,30,13,52,50,30,32,46,43,67,66,42,50,60,57,53,72,68,41,82,81,49,59,70,67,58,42,49,44,47,52,46,54,63,37,41,42,64,64,46,47,51,38,44,52,51,24,46,47,64,72,44,50,50,58,49,38,72,74,38,84,85,54,85,72,63,58,61,70,70,48,49,49,53,50,51,53,49,50,54,50,34,72,75,39,64,91,51,49,90,51,43,70,60,50,52,58,48,47,54,60,45,21,50,51,34,40,56,20,24,52,30,19,60,70,66,39,78,76,62,76,61,82,75,80,66,82,55,84,90,68,68,86,76,78,95,64,91,73,79,77,70,49,78,66,69,78,84,57,82,85,81,115